Protein AF-B3SDX1-F1 (afdb_monomer)

Radius of gyration: 26.68 Å; Cα contacts (8 Å, |Δi|>4): 616; chains: 1; bounding box: 61×71×73 Å

Nearest PDB structures (foldseek):
  1n6c-assembly1_A  TM=7.922E-01  e=3.957E-02  Homo sapiens
  1muf-assembly1_A  TM=7.907E-01  e=1.020E-01  Homo sapiens
  1mt6-assembly1_A  TM=6.104E-01  e=4.396E-02  Homo sapiens
  8gum-assembly1_A  TM=3.638E-01  e=2.566E-03  Vibrio campbellii ATCC BAA-1116
  2xwx-assembly1_B  TM=3.274E-01  e=7.349E-03  Vibrio cholerae

Sequence (311 aa):
AEKFSEAVDKAAERIEAVIPRHYARWGAEENDWYEEVDIVKTYVEERPPFALSQVQQFHGLADKANIQLNVYPPQAGKIDLNSISLRKFPFKGVYFEDIAIQMEIVENPGFEFSHWETNRTDFDGSTAYSRKFFPTNGDTVTAIFSGSSQYNELEVYPNPSNGNFTAQFVTDKRQKVQVLLYDLTGSLKKELFNGQLLGGTHQLDLEIQESLQGIYFLTVLTERERFSEKIDGTVKETGFFKDGIPEGKWLTFAADGEKTAELNYQDGKRHGEFRVWDEFTQAYMEISYVNGEMIKANKWVKAEDFASINK

InterPro domains:
  IPR026444 Secretion system, C-terminal sorting domain [PF18962] (156-231)
  IPR026444 Secretion system, C-terminal sorting domain [TIGR04183] (156-231)

Mean predicted aligned error: 17.46 Å

Foldseek 3Di:
DVVVLVVLVVVCVVCVVCVVVVCVVPPDDPVVSVVVSVVVSVCVVPCPVVVVVVVCVVVVFADKAKEWEAEPPQLQWWKCKAPDTHRDPRDIDIDTQPDKIKIAIGGDPFKDWQAKDKPDPPGHRHRDRMDIHRHDHPIYIYTYIDGDDPDQQWDWPPAQDFFKIKIKHFDQAWWWKWKFKADPVRHTPDTFDTDTDGGHIDIDTGGDPDTDAAKMWIWMDTPPDIGIDIGGSQDQKDADDDPNATAAWMWGADSVGHTAKIFHDDRNATAAWIWGADPVQCKIKIWHDHRNDTPDIDIGRPDDDPPPPDD

Secondary structure (DSSP, 8-state):
-HHHHHHHHHHHHH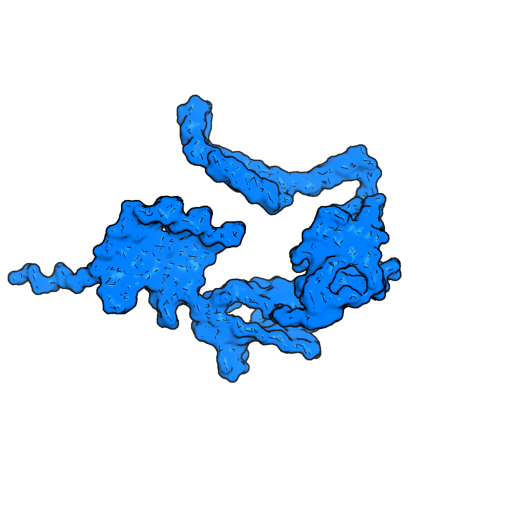HHTTHHHHHHHH---TTHHHHHHHHHHHHHHHHHHHHHHHHHHHHT--PEEEEEEEEESTTSEEEEETTEEE-SSSEEEEEETTS-EEEEEEEPTTEEEEEEEES-TTTTT---SEEEE---TTEEEEEEEEE-----SEEEESSS-SSEEEEEEEESSSEEEEEEEEETT--EEEEEEEEEE-SEEEEEEEE-SS---SEEEEEEE-SS-EEEEEEE---SEEEEEETTEEEEEEEEE-TTS-EEEEEEEETTEE-EEEEEEETTTTEEEEEEEETTEEEEEEEEE----S-SS--

Solvent-accessible surface area (backbone atoms only — not comparable to full-atom values): 17278 Å² total; per-residue (Å²): 76,68,75,56,40,55,49,48,51,58,55,47,65,75,46,52,90,52,45,68,61,49,31,77,73,72,72,62,65,84,70,54,56,63,54,55,50,49,51,53,39,50,48,50,55,61,39,58,67,57,51,53,51,51,52,30,64,75,70,70,53,56,62,75,11,46,35,37,42,40,53,36,54,76,79,33,45,33,42,34,47,72,93,44,78,43,80,68,69,77,36,74,50,79,44,39,36,78,51,68,47,38,39,33,65,42,67,31,90,51,37,43,80,53,28,29,46,44,88,47,90,89,53,44,72,33,65,66,59,60,50,73,47,60,49,47,67,72,41,41,40,30,43,35,45,46,74,60,65,98,68,70,71,48,43,65,43,58,67,48,21,66,28,56,34,32,42,37,35,66,37,93,46,71,41,54,39,35,32,35,34,23,39,83,86,67,49,78,75,44,81,78,43,78,47,78,44,63,46,44,83,46,77,44,83,43,77,46,98,57,77,38,78,51,56,32,33,43,30,42,37,48,88,87,49,75,43,74,40,80,38,38,19,65,49,60,64,48,66,45,65,56,96,88,29,46,29,48,67,26,40,28,34,42,99,87,66,50,78,34,32,37,42,26,25,50,94,55,23,43,29,47,67,25,42,40,49,42,90,90,70,64,24,37,35,44,35,33,25,55,85,55,42,81,77,45,77,46,80,43,65,68,74,76,74,97,78,79,87,88,129

Organism: Trichoplax adhaerens (NCBI:txid10228)

pLDDT: mean 80.16, std 13.92, range [35.41, 97.19]

Structure (mmCIF, N/CA/C/O backbone):
data_AF-B3SDX1-F1
#
_entry.id   AF-B3SDX1-F1
#
loop_
_atom_site.group_PDB
_atom_site.id
_atom_site.type_symbol
_atom_site.label_atom_id
_atom_site.label_alt_id
_atom_site.label_comp_id
_atom_site.label_asym_id
_atom_site.label_entity_id
_atom_site.label_seq_id
_atom_site.pdbx_PDB_ins_code
_atom_site.Cartn_x
_atom_site.Cartn_y
_atom_site.Cartn_z
_atom_site.occupancy
_atom_site.B_iso_or_equiv
_atom_site.auth_seq_id
_atom_site.auth_comp_id
_atom_site.auth_asym_id
_atom_site.auth_atom_id
_atom_site.pdbx_PDB_model_num
ATOM 1 N N . ALA A 1 1 ? 11.132 2.948 -10.624 1.00 66.50 1 ALA A N 1
ATOM 2 C CA . ALA A 1 1 ? 11.507 4.357 -10.451 1.00 66.50 1 ALA A CA 1
ATOM 3 C C . ALA A 1 1 ? 12.210 4.527 -9.111 1.00 66.50 1 ALA A C 1
ATOM 5 O O . ALA A 1 1 ? 13.426 4.578 -9.125 1.00 66.50 1 ALA A O 1
ATOM 6 N N . GLU A 1 2 ? 11.499 4.422 -7.984 1.00 68.12 2 GLU A N 1
ATOM 7 C CA . GLU A 1 2 ? 12.019 4.620 -6.612 1.00 68.12 2 GLU A CA 1
ATOM 8 C C . GLU A 1 2 ? 13.391 3.969 -6.332 1.00 68.12 2 GLU A C 1
ATOM 10 O O . GLU A 1 2 ? 14.376 4.679 -6.182 1.00 68.12 2 GLU A O 1
ATOM 15 N N . LYS A 1 3 ? 13.519 2.636 -6.436 1.00 74.19 3 LYS A N 1
ATOM 16 C CA . LYS A 1 3 ? 14.810 1.934 -6.238 1.00 74.19 3 LYS A CA 1
ATOM 17 C C . LYS A 1 3 ? 15.952 2.392 -7.153 1.00 74.19 3 LYS A C 1
ATOM 19 O O . LYS A 1 3 ? 17.118 2.240 -6.807 1.00 74.19 3 LYS A O 1
ATOM 24 N N . PHE A 1 4 ? 15.635 2.852 -8.362 1.00 78.19 4 PHE A N 1
ATOM 25 C CA . PHE A 1 4 ? 16.648 3.365 -9.283 1.00 78.19 4 PHE A CA 1
ATOM 26 C C . PHE A 1 4 ? 17.012 4.810 -8.936 1.00 78.19 4 PHE A C 1
ATOM 28 O O . PHE A 1 4 ? 18.180 5.152 -9.052 1.00 78.19 4 PHE A O 1
ATOM 35 N N . SER A 1 5 ? 16.054 5.612 -8.461 1.00 77.62 5 SER A N 1
ATOM 36 C CA . SER A 1 5 ? 16.301 6.954 -7.921 1.00 77.62 5 SER A CA 1
ATOM 37 C C . SER A 1 5 ? 17.227 6.871 -6.697 1.00 77.62 5 SER A C 1
ATOM 39 O O . SER A 1 5 ? 18.283 7.493 -6.689 1.00 77.62 5 SER A O 1
ATOM 41 N N . GLU A 1 6 ? 16.959 5.947 -5.763 1.00 82.12 6 GLU A N 1
ATOM 42 C CA . GLU A 1 6 ? 17.863 5.642 -4.636 1.00 82.12 6 GLU A CA 1
ATOM 43 C C . GLU A 1 6 ? 19.267 5.207 -5.094 1.00 82.12 6 GLU A C 1
ATOM 45 O O . GLU A 1 6 ? 20.276 5.519 -4.463 1.00 82.12 6 GLU A O 1
ATOM 50 N N . ALA A 1 7 ? 19.357 4.432 -6.180 1.00 85.25 7 ALA A N 1
ATOM 51 C CA . ALA A 1 7 ? 20.642 3.997 -6.718 1.00 85.25 7 ALA A CA 1
ATOM 52 C C . ALA A 1 7 ? 21.422 5.156 -7.359 1.00 85.25 7 ALA A C 1
ATOM 54 O O . ALA A 1 7 ? 22.652 5.161 -7.278 1.00 85.25 7 ALA A O 1
ATOM 55 N N . VAL A 1 8 ? 20.724 6.116 -7.977 1.00 85.81 8 VAL A N 1
ATOM 56 C CA . VAL A 1 8 ? 21.314 7.358 -8.494 1.00 85.81 8 VAL A CA 1
ATOM 57 C C . VAL A 1 8 ? 21.837 8.201 -7.337 1.00 85.81 8 VAL A C 1
ATOM 59 O O . VAL A 1 8 ? 23.000 8.589 -7.385 1.00 85.81 8 VAL A O 1
ATOM 62 N N . ASP A 1 9 ? 21.053 8.372 -6.269 1.00 84.50 9 ASP A N 1
ATOM 63 C CA . ASP A 1 9 ? 21.473 9.107 -5.067 1.00 84.50 9 ASP A CA 1
ATOM 64 C C . ASP A 1 9 ? 22.744 8.493 -4.460 1.00 84.50 9 ASP A C 1
ATOM 66 O O . ASP A 1 9 ? 23.767 9.163 -4.330 1.00 84.50 9 ASP A O 1
ATOM 70 N N . LYS A 1 10 ? 22.757 7.173 -4.230 1.00 88.94 10 LYS A N 1
ATOM 71 C CA . LYS A 1 10 ? 23.943 6.465 -3.708 1.00 88.94 10 LYS A CA 1
ATOM 72 C C . LYS A 1 10 ? 25.153 6.551 -4.635 1.00 88.94 10 LYS A C 1
ATOM 74 O O . LYS A 1 10 ? 26.299 6.507 -4.184 1.00 88.94 10 LYS A O 1
ATOM 79 N N . ALA A 1 11 ? 24.934 6.584 -5.949 1.00 88.19 11 ALA A N 1
ATOM 80 C CA . ALA A 1 11 ? 26.018 6.747 -6.910 1.00 88.19 11 ALA A CA 1
ATOM 81 C C . ALA A 1 11 ? 26.578 8.175 -6.881 1.00 88.19 11 ALA A C 1
ATOM 83 O O . ALA A 1 11 ? 27.799 8.329 -6.935 1.00 88.19 11 ALA A O 1
ATOM 84 N N . ALA A 1 12 ? 25.707 9.179 -6.756 1.00 87.75 12 ALA A N 1
ATOM 85 C CA . ALA A 1 12 ? 26.074 10.582 -6.645 1.00 87.75 12 ALA A CA 1
ATOM 86 C C . ALA A 1 12 ? 26.865 10.851 -5.354 1.00 87.75 12 ALA A C 1
ATOM 88 O O . ALA A 1 12 ? 27.987 11.351 -5.435 1.00 87.75 12 ALA A O 1
ATOM 89 N N . GLU A 1 13 ? 26.363 10.394 -4.201 1.00 88.94 13 GLU A N 1
ATOM 90 C CA . GLU A 1 13 ? 27.012 10.509 -2.880 1.00 88.94 13 GLU A CA 1
ATOM 91 C C . GLU A 1 13 ? 28.459 9.973 -2.896 1.00 88.94 13 GLU A C 1
ATOM 93 O O . GLU A 1 13 ? 29.381 10.559 -2.326 1.00 88.94 13 GLU A O 1
ATOM 98 N N . ARG A 1 14 ? 28.714 8.868 -3.615 1.00 88.88 14 ARG A N 1
ATOM 99 C CA . ARG A 1 14 ? 30.056 8.258 -3.705 1.00 88.88 14 ARG A CA 1
ATOM 100 C C . ARG A 1 14 ? 31.100 9.130 -4.394 1.00 88.88 14 ARG A C 1
ATOM 102 O O . ARG A 1 14 ? 32.294 8.914 -4.168 1.00 88.88 14 ARG A O 1
ATOM 109 N N . ILE A 1 15 ? 30.683 10.021 -5.290 1.00 86.88 15 ILE A N 1
ATOM 110 C CA . ILE A 1 15 ? 31.598 10.839 -6.096 1.00 86.88 15 ILE A CA 1
ATOM 111 C C . ILE A 1 15 ? 31.491 12.331 -5.793 1.00 86.88 15 ILE A C 1
ATOM 113 O O . ILE A 1 15 ? 32.384 13.074 -6.185 1.00 86.88 15 ILE A O 1
ATOM 117 N N . GLU A 1 16 ? 30.478 12.756 -5.042 1.00 86.19 16 GLU A N 1
ATOM 118 C CA . GLU A 1 16 ? 30.220 14.147 -4.664 1.00 86.19 16 GLU A CA 1
ATOM 119 C C . GLU A 1 16 ? 31.478 14.857 -4.138 1.00 86.19 16 GLU A C 1
ATOM 121 O O . GLU A 1 16 ? 31.872 15.906 -4.645 1.00 86.19 16 GLU A O 1
ATOM 126 N N . ALA A 1 17 ? 32.217 14.219 -3.224 1.00 86.94 17 ALA A N 1
ATOM 127 C CA . ALA A 1 17 ? 33.431 14.789 -2.633 1.00 86.94 17 ALA A CA 1
ATOM 128 C C . ALA A 1 17 ? 34.568 15.078 -3.640 1.00 86.94 17 ALA A C 1
ATOM 130 O O . ALA A 1 17 ? 35.490 15.841 -3.332 1.00 86.94 17 ALA A O 1
ATOM 131 N N . VAL A 1 18 ? 34.554 14.465 -4.833 1.00 87.38 18 VAL A N 1
ATOM 132 C CA . VAL A 1 18 ? 35.562 14.706 -5.884 1.00 87.38 18 VAL A CA 1
ATOM 133 C C . VAL A 1 18 ? 35.092 15.670 -6.974 1.00 87.38 18 VAL A C 1
ATOM 135 O O . VAL A 1 18 ? 35.931 16.134 -7.754 1.00 87.38 18 VAL A O 1
ATOM 138 N N . ILE A 1 19 ? 33.804 16.019 -7.010 1.00 85.31 19 ILE A N 1
ATOM 139 C CA . ILE A 1 19 ? 33.213 16.919 -8.008 1.00 85.31 19 ILE A CA 1
ATOM 140 C C . ILE A 1 19 ? 33.854 18.321 -8.003 1.00 85.31 19 ILE A C 1
ATOM 142 O O . ILE A 1 19 ? 34.258 18.767 -9.080 1.00 85.31 19 ILE A O 1
ATOM 146 N N . PRO A 1 20 ? 34.130 18.982 -6.855 1.00 85.62 20 PRO A N 1
ATOM 147 C CA . PRO A 1 20 ? 34.790 20.296 -6.867 1.00 85.62 20 PRO A CA 1
ATOM 148 C C . PRO A 1 20 ? 36.167 20.280 -7.552 1.00 85.62 20 PRO A C 1
ATOM 150 O O . PRO A 1 20 ? 36.545 21.205 -8.273 1.00 85.62 20 PRO A O 1
ATOM 153 N N . ARG A 1 21 ? 36.927 19.184 -7.389 1.00 83.94 21 ARG A N 1
ATOM 154 C CA . ARG A 1 21 ? 38.217 18.998 -8.081 1.00 83.94 21 ARG A CA 1
ATOM 155 C C . ARG A 1 21 ? 38.037 18.753 -9.576 1.00 83.94 21 ARG A C 1
ATOM 157 O O . ARG A 1 21 ? 38.907 19.139 -10.357 1.00 83.94 21 ARG A O 1
ATOM 164 N N . HIS A 1 22 ? 36.956 18.082 -9.969 1.00 83.69 22 HIS A N 1
ATOM 165 C CA . HIS A 1 22 ? 36.610 17.871 -11.370 1.00 83.69 22 HIS A CA 1
ATOM 166 C C . HIS A 1 22 ? 36.335 19.214 -12.060 1.00 83.69 22 HIS A C 1
ATOM 168 O O . HIS A 1 22 ? 36.937 19.494 -13.098 1.00 83.69 22 HIS A O 1
ATOM 174 N N . TYR A 1 23 ? 35.544 20.086 -11.429 1.00 84.12 23 TYR A N 1
ATOM 175 C CA . TYR A 1 23 ? 35.249 21.423 -11.944 1.00 84.12 23 TYR A CA 1
ATOM 176 C C . TYR A 1 23 ? 36.475 22.316 -12.064 1.00 84.12 23 TYR A C 1
ATOM 178 O O . TYR A 1 23 ? 36.717 22.875 -13.134 1.00 84.12 23 TYR A O 1
ATOM 186 N N . ALA A 1 24 ? 37.321 22.353 -11.032 1.00 83.12 24 ALA A N 1
ATOM 187 C CA . ALA A 1 24 ? 38.571 23.112 -11.069 1.00 83.12 24 ALA A CA 1
ATOM 188 C C . ALA A 1 24 ? 39.515 22.679 -12.209 1.00 83.12 24 ALA A C 1
ATOM 190 O O . ALA A 1 24 ? 40.351 23.464 -12.657 1.00 83.12 24 ALA A O 1
ATOM 191 N N . ARG A 1 25 ? 39.410 21.425 -12.670 1.00 85.06 25 ARG A N 1
ATOM 192 C CA . ARG A 1 25 ? 40.270 20.866 -13.718 1.00 85.06 25 ARG A CA 1
ATOM 193 C C . ARG A 1 25 ? 39.722 21.068 -15.130 1.00 85.06 25 ARG A C 1
ATOM 195 O O . ARG A 1 25 ? 40.523 21.267 -16.041 1.00 85.06 25 ARG A O 1
ATOM 202 N N . TRP A 1 26 ? 38.409 20.951 -15.320 1.00 83.88 26 TRP A N 1
ATOM 203 C CA . TRP A 1 26 ? 37.796 20.868 -16.652 1.00 83.88 26 TRP A CA 1
ATOM 204 C C . TRP A 1 26 ? 36.893 22.056 -17.011 1.00 83.88 26 TRP A C 1
ATOM 206 O O . TRP A 1 26 ? 36.587 22.213 -18.188 1.00 83.88 26 TRP A O 1
ATOM 216 N N . GLY A 1 27 ? 36.549 22.918 -16.048 1.00 70.75 27 GLY A N 1
ATOM 217 C CA . GLY A 1 27 ? 35.824 24.170 -16.280 1.00 70.75 27 GLY A CA 1
ATOM 218 C C . GLY A 1 27 ? 34.320 23.992 -16.512 1.00 70.75 27 GLY A C 1
ATOM 219 O O . GLY A 1 27 ? 33.873 24.010 -17.653 1.00 70.75 27 GLY A O 1
ATOM 220 N N . ALA A 1 28 ? 33.559 23.882 -15.422 1.00 67.38 28 ALA A N 1
ATOM 221 C CA . ALA A 1 28 ? 32.094 23.993 -15.373 1.00 67.38 28 ALA A CA 1
ATOM 222 C C . ALA A 1 28 ? 31.670 24.629 -14.028 1.00 67.38 28 ALA A C 1
ATOM 224 O O . ALA A 1 28 ? 32.524 24.776 -13.142 1.00 67.38 28 ALA A O 1
ATOM 225 N N . GLU A 1 29 ? 30.415 25.073 -13.896 1.00 63.56 29 GLU A N 1
ATOM 226 C CA . GLU A 1 29 ? 29.926 25.761 -12.693 1.00 63.56 29 GLU A CA 1
ATOM 227 C C . GLU A 1 29 ? 29.479 24.752 -11.615 1.00 63.56 29 GLU A C 1
ATOM 229 O O . GLU A 1 29 ? 29.012 23.658 -11.911 1.00 63.56 29 GLU A O 1
ATOM 234 N N . GLU A 1 30 ? 29.652 25.089 -10.331 1.00 58.22 30 GLU A N 1
ATOM 235 C CA . GLU A 1 30 ? 29.447 24.148 -9.210 1.00 58.22 30 GLU A CA 1
ATOM 236 C C . GLU A 1 30 ? 27.978 23.710 -9.032 1.00 58.22 30 GLU A C 1
ATOM 238 O O . GLU A 1 30 ? 27.722 22.601 -8.565 1.00 58.22 30 GLU A O 1
ATOM 243 N N . ASN A 1 31 ? 27.019 24.540 -9.464 1.00 60.72 31 ASN A N 1
ATOM 244 C CA . ASN A 1 31 ? 25.589 24.211 -9.449 1.00 60.72 31 ASN A CA 1
ATOM 245 C C . ASN A 1 31 ? 25.175 23.223 -10.554 1.00 60.72 31 ASN A C 1
ATOM 247 O O . ASN A 1 31 ? 24.115 22.613 -10.427 1.00 60.72 31 ASN A O 1
ATOM 251 N N . ASP A 1 32 ? 26.014 22.997 -11.573 1.00 69.56 32 ASP A N 1
ATOM 252 C CA . ASP A 1 32 ? 25.692 22.098 -12.689 1.00 69.56 32 ASP A CA 1
ATOM 253 C C . ASP A 1 32 ? 25.541 20.637 -12.210 1.00 69.56 32 ASP A C 1
ATOM 255 O O . ASP A 1 32 ? 24.805 19.854 -12.796 1.00 69.56 32 ASP A O 1
ATOM 259 N N . TRP A 1 33 ? 26.212 20.230 -11.124 1.00 79.81 33 TRP A N 1
ATOM 260 C CA . TRP A 1 33 ? 26.253 18.821 -10.698 1.00 79.81 33 TRP A CA 1
ATOM 261 C C . TRP A 1 33 ? 24.904 18.325 -10.189 1.00 79.81 33 TRP A C 1
ATOM 263 O O . TRP A 1 33 ? 24.440 17.261 -10.596 1.00 79.81 33 TRP A O 1
ATOM 273 N N . TYR A 1 34 ? 24.291 19.081 -9.279 1.00 81.69 34 TYR A N 1
ATOM 274 C CA . TYR A 1 34 ? 23.028 18.680 -8.668 1.00 81.69 34 TYR A CA 1
ATOM 275 C C . TYR A 1 34 ? 21.892 18.710 -9.693 1.00 81.69 34 TYR A C 1
ATOM 277 O O . TYR A 1 34 ? 21.058 17.808 -9.690 1.00 81.69 34 TYR A O 1
ATOM 285 N N . GLU A 1 35 ? 21.919 19.668 -10.626 1.00 81.06 35 GLU A N 1
ATOM 286 C CA . GLU A 1 35 ? 20.978 19.714 -11.750 1.00 81.06 35 GLU A CA 1
ATOM 287 C C . GLU A 1 35 ? 21.117 18.479 -12.655 1.00 81.06 35 GLU A C 1
ATOM 289 O O . GLU A 1 35 ? 20.117 17.855 -13.005 1.00 81.06 35 GLU A O 1
ATOM 294 N N . GLU A 1 36 ? 22.343 18.056 -12.978 1.00 84.00 36 GLU A N 1
ATOM 295 C CA . GLU A 1 36 ? 22.579 16.843 -13.773 1.00 84.00 36 GLU A CA 1
ATOM 296 C C . GLU A 1 36 ? 22.142 15.562 -13.041 1.00 84.00 36 GLU A C 1
ATOM 298 O O . GLU A 1 36 ? 21.578 14.649 -13.654 1.00 84.00 36 GLU A O 1
ATOM 303 N N . VAL A 1 37 ? 22.340 15.485 -11.719 1.00 86.50 37 VAL A N 1
ATOM 304 C CA . VAL A 1 37 ? 21.812 14.377 -10.903 1.00 86.50 37 VAL A CA 1
ATOM 305 C C . VAL A 1 37 ? 20.282 14.353 -10.962 1.00 86.50 37 VAL A C 1
ATOM 307 O O . VAL A 1 37 ? 19.702 13.293 -11.218 1.00 86.50 37 VAL A O 1
ATOM 310 N N . ASP A 1 38 ? 19.625 15.503 -10.810 1.00 85.62 38 ASP A N 1
ATOM 311 C CA . ASP A 1 38 ? 18.166 15.617 -10.886 1.00 85.62 38 ASP A CA 1
ATOM 312 C C . ASP A 1 38 ? 17.618 15.279 -12.282 1.00 85.62 38 ASP A C 1
ATOM 314 O O . ASP A 1 38 ? 16.572 14.630 -12.395 1.00 85.62 38 ASP A O 1
ATOM 318 N N . ILE A 1 39 ? 18.338 15.618 -13.357 1.00 87.56 39 ILE A N 1
ATOM 319 C CA . ILE A 1 39 ? 17.999 15.198 -14.726 1.00 87.56 39 ILE A CA 1
ATOM 320 C C . ILE A 1 39 ? 18.014 13.671 -14.840 1.00 87.56 39 ILE A C 1
ATOM 322 O O . ILE A 1 39 ? 17.086 13.075 -15.399 1.00 87.56 39 ILE A O 1
ATOM 326 N N . VAL A 1 40 ? 19.037 13.008 -14.290 1.00 89.19 40 VAL A N 1
ATOM 327 C CA . VAL A 1 40 ? 19.121 11.540 -14.302 1.00 89.19 40 VAL A CA 1
ATOM 328 C C . VAL A 1 40 ? 17.987 10.919 -13.484 1.00 89.19 40 VAL A C 1
ATOM 330 O O . VAL A 1 40 ? 17.390 9.933 -13.931 1.00 89.19 40 VAL A O 1
ATOM 333 N N . LYS A 1 41 ? 17.644 11.497 -12.327 1.00 87.19 41 LYS A N 1
ATOM 334 C CA . LYS A 1 41 ? 16.511 11.046 -11.500 1.00 87.19 41 LYS A CA 1
ATOM 335 C C . LYS A 1 41 ? 15.188 11.190 -12.244 1.00 87.19 41 LYS A C 1
ATOM 337 O O . LYS A 1 41 ? 14.454 10.209 -12.362 1.00 87.19 41 LYS A O 1
ATOM 342 N N . THR A 1 42 ? 14.949 12.353 -12.845 1.00 88.31 42 THR A N 1
ATOM 343 C CA . THR A 1 42 ? 13.763 12.628 -13.669 1.00 88.31 42 THR A CA 1
ATOM 344 C C . THR A 1 42 ? 13.655 11.620 -14.811 1.00 88.31 42 THR A C 1
ATOM 346 O O . THR A 1 42 ? 12.622 10.972 -14.982 1.00 88.31 42 THR A O 1
ATOM 349 N N . TYR A 1 43 ? 14.751 11.383 -15.542 1.00 89.69 43 TYR A N 1
ATOM 350 C CA . TYR A 1 43 ? 14.780 10.370 -16.595 1.00 89.69 43 TYR A CA 1
ATOM 351 C C . TYR A 1 43 ? 14.408 8.982 -16.057 1.00 89.69 43 TYR A C 1
ATOM 353 O O . TYR A 1 43 ? 13.578 8.296 -16.649 1.00 89.69 43 TYR A O 1
ATOM 361 N N . VAL A 1 44 ? 14.988 8.554 -14.933 1.00 88.62 44 VAL A N 1
ATOM 362 C CA . VAL A 1 44 ? 14.701 7.257 -14.298 1.00 88.62 44 VAL A CA 1
ATOM 363 C C . VAL A 1 44 ? 13.237 7.124 -13.862 1.00 88.62 44 VAL A C 1
ATOM 365 O O . VAL A 1 44 ? 12.669 6.025 -13.931 1.00 88.62 44 VAL A O 1
ATOM 368 N N . GLU A 1 45 ? 12.627 8.214 -13.410 1.00 85.88 45 GLU A N 1
ATOM 369 C CA . GLU A 1 45 ? 11.232 8.268 -12.976 1.00 85.88 45 GLU A CA 1
ATOM 370 C C . GLU A 1 45 ? 10.257 8.213 -14.151 1.00 85.88 45 GLU A C 1
ATOM 372 O O . GLU A 1 45 ? 9.280 7.462 -14.100 1.00 85.88 45 GLU A O 1
ATOM 377 N N . GLU A 1 46 ? 10.565 8.916 -15.239 1.00 87.88 46 GLU A N 1
ATOM 378 C CA . GLU A 1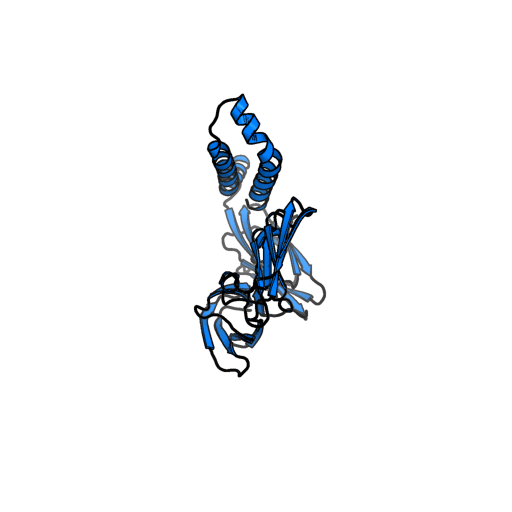 46 ? 9.738 8.967 -16.446 1.00 87.88 46 GLU A CA 1
ATOM 379 C C . GLU A 1 46 ? 9.945 7.762 -17.374 1.00 87.88 46 GLU A C 1
ATOM 381 O O . GLU A 1 46 ? 9.072 7.422 -18.174 1.00 87.88 46 GLU A O 1
ATOM 386 N N . ARG A 1 47 ? 11.084 7.064 -17.277 1.00 88.81 47 ARG A N 1
ATOM 387 C CA . ARG A 1 47 ? 11.456 5.950 -18.166 1.00 88.81 47 ARG A CA 1
ATOM 388 C C . ARG A 1 47 ? 10.476 4.766 -18.216 1.00 88.81 47 ARG A C 1
ATOM 390 O O . ARG A 1 47 ? 10.328 4.210 -19.313 1.00 88.81 47 ARG A O 1
ATOM 397 N N . PRO A 1 48 ? 9.852 4.304 -17.112 1.00 89.75 48 PRO A N 1
ATOM 398 C CA . PRO A 1 48 ? 9.049 3.080 -17.097 1.00 89.75 48 PRO A CA 1
ATOM 399 C C . PRO A 1 48 ? 7.943 2.998 -18.166 1.00 89.75 48 PRO A C 1
ATOM 401 O O . PRO A 1 48 ? 7.926 1.998 -18.890 1.00 89.75 48 PRO A O 1
ATOM 404 N N . PRO A 1 49 ? 7.057 4.002 -18.355 1.00 88.56 49 PRO A N 1
ATOM 405 C CA . PRO A 1 49 ? 6.048 3.951 -19.414 1.00 88.56 49 PRO A CA 1
ATOM 406 C C . PRO A 1 49 ? 6.662 3.837 -20.815 1.00 88.56 49 PRO A C 1
ATOM 408 O O . PRO A 1 49 ? 6.179 3.035 -21.618 1.00 88.56 49 PRO A O 1
ATOM 411 N N . PHE A 1 50 ? 7.757 4.555 -21.102 1.00 91.56 50 PHE A N 1
ATOM 412 C CA . PHE A 1 50 ? 8.466 4.442 -22.383 1.00 91.56 50 PHE A CA 1
ATOM 413 C C . PHE A 1 50 ? 9.098 3.062 -22.573 1.00 91.56 50 PHE A C 1
ATOM 415 O O . PHE A 1 50 ? 9.087 2.528 -23.680 1.00 91.56 50 PHE A O 1
ATOM 422 N N . ALA A 1 51 ? 9.644 2.467 -21.507 1.00 91.81 51 ALA A N 1
ATOM 423 C CA . ALA A 1 51 ? 10.253 1.137 -21.561 1.00 91.81 51 ALA A CA 1
ATOM 424 C C . ALA A 1 51 ? 9.203 0.081 -21.893 1.00 91.81 51 ALA A C 1
ATOM 426 O O . ALA A 1 51 ? 9.404 -0.726 -22.797 1.00 91.81 51 ALA A O 1
ATOM 427 N N . LEU A 1 52 ? 8.047 0.155 -21.234 1.00 91.50 52 LEU A N 1
ATOM 428 C CA . LEU A 1 52 ? 6.915 -0.716 -21.524 1.00 91.50 52 LEU A CA 1
ATOM 429 C C . LEU A 1 52 ? 6.420 -0.549 -22.964 1.00 91.50 52 LEU A C 1
ATOM 431 O O . LEU A 1 52 ? 6.160 -1.545 -23.627 1.00 91.50 52 LEU A O 1
ATOM 435 N N . SER A 1 53 ? 6.319 0.682 -23.476 1.00 93.31 53 SER A N 1
ATOM 436 C CA . SER A 1 53 ? 5.909 0.917 -24.870 1.00 93.31 53 SER A CA 1
ATOM 437 C C . SER A 1 53 ? 6.920 0.378 -25.888 1.00 93.31 53 SER A C 1
ATOM 439 O O . SER A 1 53 ? 6.519 -0.192 -26.898 1.00 93.31 53 SER A O 1
ATOM 441 N N . GLN A 1 54 ? 8.223 0.495 -25.618 1.00 95.00 54 GLN A N 1
ATOM 442 C CA . GLN A 1 54 ? 9.262 -0.095 -26.470 1.00 95.00 54 GLN A CA 1
ATOM 443 C C . GLN A 1 54 ? 9.191 -1.625 -26.481 1.00 95.00 54 GLN A C 1
ATOM 445 O O . GLN A 1 54 ? 9.276 -2.223 -27.549 1.00 95.00 54 GLN A O 1
ATOM 450 N N . VAL A 1 55 ? 8.998 -2.254 -25.316 1.00 94.88 55 VAL A N 1
ATOM 451 C CA . VAL A 1 55 ? 8.811 -3.712 -25.201 1.00 94.88 55 VAL A CA 1
ATOM 452 C C . VAL A 1 55 ? 7.565 -4.156 -25.970 1.00 94.88 55 VAL A C 1
ATOM 454 O O . VAL A 1 55 ? 7.641 -5.108 -26.744 1.00 94.88 55 VAL A O 1
ATOM 457 N N . GLN A 1 56 ? 6.452 -3.431 -25.817 1.00 96.19 56 GLN A N 1
ATOM 458 C CA . GLN A 1 56 ? 5.205 -3.696 -26.537 1.00 96.19 56 GLN A CA 1
ATOM 459 C C . GLN A 1 56 ? 5.412 -3.647 -28.053 1.00 96.19 56 GLN A C 1
ATOM 461 O O . GLN A 1 56 ? 5.057 -4.591 -28.751 1.00 96.19 56 GLN A O 1
ATOM 466 N N . GLN A 1 57 ? 6.033 -2.577 -28.559 1.00 96.50 57 GLN A N 1
ATOM 467 C CA . GLN A 1 57 ? 6.283 -2.399 -29.989 1.00 96.50 57 GLN A CA 1
ATOM 468 C C . GLN A 1 57 ? 7.252 -3.451 -30.538 1.00 96.50 57 GLN A C 1
ATOM 470 O O . GLN A 1 57 ? 7.021 -3.994 -31.615 1.00 96.50 57 GLN A O 1
ATOM 475 N N . PHE A 1 58 ? 8.335 -3.733 -29.811 1.00 96.81 58 PHE A N 1
ATOM 476 C CA . PHE A 1 58 ? 9.369 -4.664 -30.255 1.00 96.81 58 PHE A CA 1
ATOM 477 C C . PHE A 1 58 ? 8.844 -6.100 -30.363 1.00 96.81 58 PHE A C 1
ATOM 479 O O . PHE A 1 58 ? 9.186 -6.808 -31.307 1.00 96.81 58 PHE A O 1
ATOM 486 N N . HIS A 1 59 ? 8.002 -6.521 -29.416 1.00 96.00 59 HIS A N 1
ATOM 487 C CA . HIS A 1 59 ? 7.440 -7.872 -29.385 1.00 96.00 59 HIS A CA 1
ATOM 488 C C . HIS A 1 59 ? 6.045 -7.987 -30.019 1.00 96.00 59 HIS A C 1
ATOM 490 O O . HIS A 1 59 ? 5.553 -9.102 -30.161 1.00 96.00 59 HIS A O 1
ATOM 496 N N . GLY A 1 60 ? 5.422 -6.873 -30.418 1.00 96.31 60 GLY A N 1
ATOM 497 C CA . GLY A 1 60 ? 4.067 -6.858 -30.977 1.00 96.31 60 GLY A CA 1
ATOM 498 C C . GLY A 1 60 ? 2.995 -7.304 -29.978 1.00 96.31 60 GLY A C 1
ATOM 499 O O . GLY A 1 60 ? 2.098 -8.049 -30.361 1.00 96.31 60 GLY A O 1
ATOM 500 N N . LEU A 1 61 ? 3.123 -6.897 -28.711 1.00 96.44 61 LEU A N 1
ATOM 501 C CA . LEU A 1 61 ? 2.232 -7.316 -27.619 1.00 96.44 61 LEU A CA 1
ATOM 502 C C . LEU A 1 61 ? 0.894 -6.568 -27.642 1.00 96.44 61 LEU A C 1
ATOM 504 O O . LEU A 1 61 ? 0.810 -5.439 -28.141 1.00 96.44 61 LEU A O 1
ATOM 508 N N . ALA A 1 62 ? -0.123 -7.185 -27.042 1.00 95.88 62 ALA A N 1
ATOM 509 C CA . ALA A 1 62 ? -1.450 -6.606 -26.860 1.00 95.88 62 ALA A CA 1
ATOM 510 C C . ALA A 1 62 ? -1.450 -5.357 -25.958 1.00 95.88 62 ALA A C 1
ATOM 512 O O . ALA A 1 62 ? -0.411 -4.874 -25.493 1.00 95.88 62 ALA A O 1
ATOM 513 N N . ASP A 1 63 ? -2.645 -4.810 -25.735 1.00 95.62 63 ASP A N 1
ATOM 514 C CA . ASP A 1 63 ? -2.849 -3.644 -24.886 1.00 95.62 63 ASP A CA 1
ATOM 515 C C . ASP A 1 63 ? -2.441 -3.899 -23.428 1.00 95.62 63 ASP A C 1
ATOM 517 O O . ASP A 1 63 ? -2.218 -5.027 -22.976 1.00 95.62 63 ASP A O 1
ATOM 521 N N . LYS A 1 64 ? -2.272 -2.797 -22.695 1.00 95.31 64 LYS A N 1
ATOM 522 C CA . LYS A 1 64 ? -1.842 -2.809 -21.298 1.00 95.31 64 LYS A CA 1
ATOM 523 C C . LYS A 1 64 ? -3.059 -2.805 -20.375 1.00 95.31 64 LYS A C 1
ATOM 525 O O . LYS A 1 64 ? -3.923 -1.941 -20.491 1.00 95.31 64 LYS A O 1
ATOM 530 N N . ALA A 1 65 ? -3.043 -3.680 -19.382 1.00 96.38 65 ALA A N 1
ATOM 531 C CA . ALA A 1 65 ? -3.990 -3.725 -18.283 1.00 96.38 65 ALA A CA 1
ATOM 532 C C . ALA A 1 65 ? -3.375 -3.158 -17.001 1.00 96.38 65 ALA A C 1
ATOM 534 O O . ALA A 1 65 ? -2.314 -3.601 -16.554 1.00 96.38 65 ALA A O 1
ATOM 535 N N . ASN A 1 66 ? -4.074 -2.211 -16.377 1.00 95.94 66 ASN A N 1
ATOM 536 C CA . ASN A 1 66 ? -3.808 -1.813 -15.000 1.00 95.94 66 ASN A CA 1
ATOM 537 C C . ASN A 1 66 ? -4.516 -2.789 -14.062 1.00 95.94 66 ASN A C 1
ATOM 539 O O . ASN A 1 66 ? -5.734 -2.946 -14.159 1.00 95.94 66 ASN A O 1
ATOM 543 N N . ILE A 1 67 ? -3.767 -3.402 -13.150 1.00 96.00 67 ILE A N 1
ATOM 544 C CA . ILE A 1 67 ? -4.307 -4.319 -12.145 1.00 96.00 67 ILE A CA 1
ATOM 545 C C . ILE A 1 67 ? -3.999 -3.813 -10.739 1.00 96.00 67 ILE A C 1
ATOM 547 O O . ILE A 1 67 ? -2.963 -3.176 -10.503 1.00 96.00 67 ILE A O 1
ATOM 551 N N . GLN A 1 68 ? -4.873 -4.151 -9.796 1.00 96.00 68 GLN A N 1
ATOM 552 C CA . GLN A 1 68 ? -4.659 -3.927 -8.375 1.00 96.00 68 GLN A CA 1
ATOM 553 C C . GLN A 1 68 ? -4.786 -5.238 -7.597 1.00 96.00 68 GLN A C 1
ATOM 555 O O . GLN A 1 68 ? -5.798 -5.930 -7.700 1.00 96.00 68 GLN A O 1
ATOM 560 N N . LEU A 1 69 ? -3.774 -5.545 -6.786 1.00 94.56 69 LEU A N 1
ATOM 561 C CA . LEU A 1 69 ? -3.753 -6.707 -5.901 1.00 94.56 69 LEU A CA 1
ATOM 562 C C . LEU A 1 69 ? -3.802 -6.268 -4.438 1.00 94.56 69 LEU A C 1
ATOM 564 O O . LEU A 1 69 ? -3.115 -5.321 -4.048 1.00 94.56 69 LEU A O 1
ATOM 568 N N . ASN A 1 70 ? -4.575 -6.983 -3.627 1.00 92.62 70 ASN A N 1
ATOM 569 C CA . ASN A 1 70 ? -4.749 -6.721 -2.203 1.00 92.62 70 ASN A CA 1
ATOM 570 C C . ASN A 1 70 ? -4.667 -8.019 -1.388 1.00 92.62 70 ASN A C 1
ATOM 572 O O . ASN A 1 70 ? -4.851 -9.119 -1.909 1.00 92.62 70 ASN A O 1
ATOM 576 N N . VAL A 1 71 ? -4.447 -7.867 -0.087 1.00 88.50 71 VAL A N 1
ATOM 577 C CA . VAL A 1 71 ? -4.511 -8.939 0.910 1.00 88.50 71 VAL A CA 1
ATOM 578 C C . VAL A 1 71 ? -5.367 -8.440 2.067 1.00 88.50 71 VAL A C 1
ATOM 580 O O . VAL A 1 71 ? -5.180 -7.305 2.511 1.00 88.50 71 VAL A O 1
ATOM 583 N N . TYR A 1 72 ? -6.288 -9.277 2.539 1.00 81.62 72 TYR A N 1
ATOM 584 C CA . TYR A 1 72 ? -7.122 -8.993 3.698 1.00 81.62 72 TYR A CA 1
ATOM 585 C C . TYR A 1 72 ? -7.160 -10.182 4.675 1.00 81.62 72 TYR A C 1
ATOM 587 O O . TYR A 1 72 ? -7.402 -11.306 4.234 1.00 81.62 72 TYR A O 1
ATOM 595 N N . PRO A 1 73 ? -7.000 -9.948 5.990 1.00 78.94 73 PRO A N 1
ATOM 596 C CA . PRO A 1 73 ? -6.592 -8.675 6.592 1.00 78.94 73 PRO A CA 1
ATOM 597 C C . PRO A 1 73 ? -5.145 -8.303 6.198 1.00 78.94 73 PRO A C 1
ATOM 599 O O . PRO A 1 73 ? -4.412 -9.145 5.673 1.00 78.94 73 PRO A O 1
ATOM 602 N N . PRO A 1 74 ? -4.699 -7.047 6.375 1.00 73.56 74 PRO A N 1
ATOM 603 C CA . PRO A 1 74 ? -3.334 -6.657 6.059 1.00 73.56 74 PRO A CA 1
ATOM 604 C C . PRO A 1 74 ? -2.335 -7.536 6.787 1.00 73.56 74 PRO A C 1
ATOM 606 O O . PRO A 1 74 ? -2.562 -7.980 7.908 1.00 73.56 74 PRO A O 1
ATOM 609 N N . GLN A 1 75 ? -1.218 -7.795 6.117 1.00 69.50 75 GLN A N 1
ATOM 610 C CA . GLN A 1 75 ? -0.184 -8.704 6.602 1.00 69.50 75 GLN A CA 1
ATOM 611 C C . GLN A 1 75 ? -0.661 -10.144 6.868 1.00 69.50 75 GLN A C 1
ATOM 613 O O . GLN A 1 75 ? 0.120 -10.929 7.403 1.00 69.50 75 GLN A O 1
ATOM 618 N N . ALA A 1 76 ? -1.867 -10.547 6.445 1.00 80.50 76 ALA A N 1
ATOM 619 C CA . ALA A 1 76 ? -2.298 -11.941 6.564 1.00 80.50 76 ALA A CA 1
ATOM 620 C C . ALA A 1 76 ? -1.460 -12.900 5.716 1.00 80.50 76 ALA A C 1
ATOM 622 O O . ALA A 1 76 ? -1.233 -14.055 6.071 1.00 80.50 76 ALA A O 1
ATOM 623 N N . GLY A 1 77 ? -0.929 -12.388 4.613 1.00 83.56 77 GLY A N 1
ATOM 624 C CA . GLY A 1 77 ? -0.081 -13.141 3.717 1.00 83.56 77 GLY A CA 1
ATOM 625 C C . GLY A 1 77 ? 0.634 -12.250 2.719 1.00 83.56 77 GLY A C 1
ATOM 626 O O . GLY A 1 77 ? 0.664 -11.019 2.819 1.00 83.56 77 GLY A O 1
ATOM 627 N N . LYS A 1 78 ? 1.253 -12.915 1.758 1.00 87.56 78 LYS A N 1
ATOM 628 C CA . LYS A 1 78 ? 1.977 -12.342 0.631 1.00 87.56 78 LYS A CA 1
ATOM 629 C C . LYS A 1 78 ? 1.440 -12.977 -0.637 1.00 87.56 78 LYS A C 1
ATOM 631 O O . LYS A 1 78 ? 0.942 -14.102 -0.615 1.00 87.56 78 LYS A O 1
ATOM 636 N N . ILE A 1 79 ? 1.573 -12.241 -1.730 1.00 94.12 79 ILE A N 1
ATOM 637 C CA . ILE A 1 79 ? 1.245 -12.733 -3.061 1.00 94.12 79 ILE A CA 1
ATOM 638 C C . ILE A 1 79 ? 2.556 -12.810 -3.827 1.00 94.12 79 ILE A C 1
ATOM 640 O O . ILE A 1 79 ? 3.188 -11.783 -4.084 1.00 94.12 79 ILE A O 1
ATOM 644 N N . ASP A 1 80 ? 2.966 -14.020 -4.180 1.00 92.88 80 ASP A N 1
ATOM 645 C CA . ASP A 1 80 ? 4.031 -14.222 -5.148 1.00 92.88 80 ASP A CA 1
ATOM 646 C C . ASP A 1 80 ? 3.426 -14.043 -6.542 1.00 92.88 80 ASP A C 1
ATOM 648 O O . ASP A 1 80 ? 2.608 -14.837 -7.001 1.00 92.88 80 ASP A O 1
ATOM 652 N N . LEU A 1 81 ? 3.779 -12.933 -7.190 1.00 95.06 81 LEU A N 1
ATOM 653 C CA . LEU A 1 81 ? 3.332 -12.567 -8.526 1.00 95.06 81 LEU A CA 1
ATOM 654 C C . LEU A 1 81 ? 4.456 -12.846 -9.523 1.00 95.06 81 LEU A C 1
ATOM 656 O O . LEU A 1 81 ? 5.444 -12.109 -9.608 1.00 95.06 81 LEU A O 1
ATOM 660 N N . ASN A 1 82 ? 4.292 -13.908 -10.304 1.00 92.19 82 ASN A N 1
ATOM 661 C CA . ASN A 1 82 ? 5.311 -14.479 -11.178 1.00 92.19 82 ASN A CA 1
ATOM 662 C C . ASN A 1 82 ? 6.595 -14.820 -10.399 1.00 92.19 82 ASN A C 1
ATOM 664 O O . ASN A 1 82 ? 6.681 -15.867 -9.773 1.00 92.19 82 ASN A O 1
ATOM 668 N N . SER A 1 83 ? 7.599 -13.942 -10.437 1.00 86.19 83 SER A N 1
ATOM 669 C CA . SER A 1 83 ? 8.881 -14.101 -9.730 1.00 86.19 83 SER A CA 1
ATOM 670 C C . SER A 1 83 ? 9.112 -13.017 -8.671 1.00 86.19 83 SER A C 1
ATOM 672 O O . SER A 1 83 ? 10.230 -12.856 -8.186 1.00 86.19 83 SER A O 1
ATOM 674 N N . ILE A 1 84 ? 8.082 -12.228 -8.351 1.00 87.88 84 ILE A N 1
ATOM 675 C CA . ILE A 1 84 ? 8.155 -11.099 -7.424 1.00 87.88 84 ILE A CA 1
ATOM 676 C C . ILE A 1 84 ? 7.277 -11.396 -6.209 1.00 87.88 84 ILE A C 1
ATOM 678 O O . ILE A 1 84 ? 6.070 -11.555 -6.346 1.00 87.88 84 ILE A O 1
ATOM 682 N N . SER A 1 85 ? 7.862 -11.379 -5.012 1.00 86.00 85 SER A N 1
ATOM 683 C CA . SER A 1 85 ? 7.097 -11.468 -3.764 1.00 86.00 85 SER A CA 1
ATOM 684 C C . SER A 1 85 ? 6.563 -10.105 -3.340 1.00 86.00 85 SER A C 1
ATOM 686 O O . SER A 1 85 ? 7.321 -9.237 -2.892 1.00 86.00 85 SER A O 1
ATOM 688 N N . LEU A 1 86 ? 5.249 -9.925 -3.429 1.00 87.06 86 LEU A N 1
ATOM 689 C CA . LEU A 1 86 ? 4.567 -8.709 -3.005 1.00 87.06 86 LEU A CA 1
ATOM 690 C C . LEU A 1 86 ? 4.266 -8.762 -1.507 1.00 87.06 86 LEU A C 1
ATOM 692 O O . LEU A 1 86 ? 3.682 -9.718 -0.997 1.00 87.06 86 LEU A O 1
ATOM 696 N N . ARG A 1 87 ? 4.692 -7.716 -0.795 1.00 79.00 87 ARG A N 1
ATOM 697 C CA . ARG A 1 87 ? 4.521 -7.577 0.665 1.00 79.00 87 ARG A CA 1
ATOM 698 C C . ARG A 1 87 ? 3.850 -6.272 1.077 1.00 79.00 87 ARG A C 1
ATOM 700 O O . ARG A 1 87 ? 3.443 -6.142 2.223 1.00 79.00 87 ARG A O 1
ATOM 707 N N . LYS A 1 88 ? 3.777 -5.309 0.158 1.00 78.19 88 LYS A N 1
ATOM 708 C CA . LYS A 1 88 ? 3.120 -4.017 0.345 1.00 78.19 88 LYS A CA 1
ATOM 709 C C . LYS A 1 88 ? 1.861 -4.013 -0.515 1.00 78.19 88 LYS A C 1
ATOM 711 O O . LYS A 1 88 ? 1.952 -4.283 -1.713 1.00 78.19 88 LYS A O 1
ATOM 716 N N . PHE A 1 89 ? 0.722 -3.728 0.106 1.00 82.44 89 PHE A N 1
ATOM 717 C CA . PHE A 1 89 ? -0.590 -3.693 -0.534 1.00 82.44 89 PHE A CA 1
ATOM 718 C C . PHE A 1 89 ? -1.305 -2.378 -0.170 1.00 82.44 89 PHE A C 1
ATOM 720 O O . PHE A 1 89 ? -1.087 -1.890 0.938 1.00 82.44 89 PHE A O 1
ATOM 727 N N . PRO A 1 90 ? -2.144 -1.804 -1.053 1.00 91.50 90 PRO A N 1
ATOM 728 C CA . PRO A 1 90 ? -2.490 -2.295 -2.389 1.00 91.50 90 PRO A CA 1
ATOM 729 C C . PRO A 1 90 ? -1.298 -2.230 -3.357 1.00 91.50 90 PRO A C 1
ATOM 731 O O . PRO A 1 90 ? -0.603 -1.220 -3.443 1.00 91.50 90 PRO A O 1
ATOM 734 N N . PHE A 1 91 ? -1.060 -3.308 -4.104 1.00 91.88 91 PHE A N 1
ATOM 735 C CA . PHE A 1 91 ? -0.082 -3.308 -5.190 1.00 91.88 91 PHE A CA 1
ATOM 736 C C . PHE A 1 91 ? -0.779 -2.882 -6.478 1.00 91.88 91 PHE A C 1
ATOM 738 O O . PHE A 1 91 ? -1.805 -3.457 -6.834 1.00 91.88 91 PHE A O 1
ATOM 745 N N . LYS A 1 92 ? -0.214 -1.904 -7.187 1.00 92.88 92 LYS A N 1
ATOM 746 C CA . LYS A 1 92 ? -0.688 -1.467 -8.505 1.00 92.88 92 LYS A CA 1
ATOM 747 C C . LYS A 1 92 ? 0.378 -1.776 -9.546 1.00 92.88 92 LYS A C 1
ATOM 749 O O . LYS A 1 92 ? 1.537 -1.405 -9.364 1.00 92.88 92 LYS A O 1
ATOM 754 N N . GLY A 1 93 ? -0.016 -2.438 -10.628 1.00 91.50 93 GLY A N 1
ATOM 755 C CA . GLY A 1 93 ? 0.901 -2.841 -11.690 1.00 91.50 93 GLY A CA 1
ATOM 756 C C . GLY A 1 93 ? 0.273 -2.746 -13.074 1.00 91.50 93 GLY A C 1
ATOM 757 O O . GLY A 1 93 ? -0.946 -2.783 -13.220 1.00 91.50 93 GLY A O 1
ATOM 758 N N . VAL A 1 94 ? 1.130 -2.623 -14.087 1.00 94.06 94 VAL A N 1
ATOM 759 C CA . VAL A 1 94 ? 0.745 -2.580 -15.502 1.00 94.06 94 VAL A CA 1
ATOM 760 C C . VAL A 1 94 ? 1.298 -3.822 -16.190 1.00 94.06 94 VAL A C 1
ATOM 762 O O . VAL A 1 94 ? 2.507 -4.051 -16.157 1.00 94.06 94 VAL A O 1
ATOM 765 N N . TYR A 1 95 ? 0.421 -4.606 -16.812 1.00 94.94 95 TYR A N 1
ATOM 766 C CA . TYR A 1 95 ? 0.751 -5.862 -17.493 1.00 94.94 95 TYR A CA 1
ATOM 767 C C . TYR A 1 95 ? 0.176 -5.880 -18.909 1.00 94.94 95 TYR A C 1
ATOM 769 O O . TYR A 1 95 ? -0.675 -5.061 -19.231 1.00 94.94 95 TYR A O 1
ATOM 777 N N . PHE A 1 96 ? 0.641 -6.792 -19.760 1.00 97.19 96 PHE A N 1
ATOM 778 C CA . PHE A 1 96 ? 0.096 -6.976 -21.108 1.00 97.19 96 PHE A CA 1
ATOM 779 C C . PHE A 1 96 ? -1.039 -8.001 -21.085 1.00 97.19 96 PHE A C 1
ATOM 781 O O . PHE A 1 96 ? -0.906 -9.045 -20.445 1.00 97.19 96 PHE A O 1
ATOM 788 N N . GLU A 1 97 ? -2.144 -7.706 -21.766 1.00 96.94 97 GLU A N 1
ATOM 789 C CA . GLU A 1 97 ? -3.364 -8.529 -21.743 1.00 96.94 97 GLU A CA 1
ATOM 790 C C . GLU A 1 97 ? -3.178 -9.920 -22.376 1.00 96.94 97 GLU A C 1
ATOM 792 O O . GLU A 1 97 ? -3.885 -10.862 -22.033 1.00 96.94 97 GLU A O 1
ATOM 797 N N . ASP A 1 98 ? -2.192 -10.091 -23.257 1.00 96.69 98 ASP A N 1
ATOM 798 C CA . ASP A 1 98 ? -1.852 -11.361 -23.912 1.00 96.69 98 ASP A CA 1
ATOM 799 C C . ASP A 1 98 ? -0.757 -12.162 -23.189 1.00 96.69 98 ASP A C 1
ATOM 801 O O . ASP A 1 98 ? -0.401 -13.263 -23.619 1.00 96.69 98 ASP A O 1
ATOM 805 N N . ILE A 1 99 ? -0.246 -11.658 -22.060 1.00 95.94 99 ILE A N 1
ATOM 806 C CA . ILE A 1 99 ? 0.734 -12.356 -21.228 1.00 95.94 99 ILE A CA 1
ATOM 807 C C . ILE A 1 99 ? 0.081 -12.747 -19.909 1.00 95.94 99 ILE A C 1
ATOM 809 O O . ILE A 1 99 ? -0.159 -11.923 -19.028 1.00 95.94 99 ILE A O 1
ATOM 813 N N . ALA A 1 100 ? -0.159 -14.047 -19.746 1.00 97.00 100 ALA A N 1
ATOM 814 C CA . ALA A 1 100 ? -0.706 -14.572 -18.508 1.00 97.00 100 ALA A CA 1
ATOM 815 C C . ALA A 1 100 ? 0.246 -14.331 -17.328 1.00 97.00 100 ALA A C 1
ATOM 817 O O . ALA A 1 100 ? 1.430 -14.674 -17.390 1.00 97.00 100 ALA A O 1
ATOM 818 N N . ILE A 1 101 ? -0.309 -13.826 -16.230 1.00 96.19 101 ILE A N 1
ATOM 819 C CA . ILE A 1 101 ? 0.371 -13.705 -14.943 1.00 96.19 101 ILE A CA 1
ATOM 820 C C . ILE A 1 101 ? -0.070 -14.831 -14.017 1.00 96.19 101 ILE A C 1
ATOM 822 O O . ILE A 1 101 ? -1.186 -15.343 -14.120 1.00 96.19 101 ILE A O 1
ATOM 826 N N . GLN A 1 102 ? 0.822 -15.227 -13.119 1.00 96.25 102 GLN A N 1
ATOM 827 C CA . GLN A 1 102 ? 0.570 -16.229 -12.100 1.00 96.25 102 GLN A CA 1
ATOM 828 C C . GLN A 1 102 ? 0.707 -15.601 -10.720 1.00 96.25 102 GLN A C 1
ATOM 830 O O . GLN A 1 102 ? 1.703 -14.946 -10.427 1.00 96.25 102 GLN A O 1
ATOM 835 N N . MET A 1 103 ? -0.294 -15.830 -9.883 1.00 95.62 103 MET A N 1
ATOM 836 C CA . MET A 1 103 ? -0.298 -15.478 -8.473 1.00 95.62 103 MET A CA 1
ATOM 837 C C . MET A 1 103 ? -0.280 -16.748 -7.641 1.00 95.62 103 MET A C 1
ATOM 839 O O . MET A 1 103 ? -0.969 -17.717 -7.973 1.00 95.62 103 MET A O 1
ATOM 843 N N . GLU A 1 104 ? 0.467 -16.713 -6.550 1.00 95.62 104 GLU A N 1
ATOM 844 C CA . GLU A 1 104 ? 0.503 -17.756 -5.538 1.00 95.62 104 GLU A CA 1
ATOM 845 C C . GLU A 1 104 ? 0.429 -17.138 -4.142 1.00 95.62 104 GLU A C 1
ATOM 847 O O . GLU A 1 104 ? 1.018 -16.087 -3.875 1.00 95.62 104 GLU A O 1
ATOM 852 N N . ILE A 1 105 ? -0.347 -17.772 -3.268 1.00 94.94 105 ILE A N 1
ATOM 853 C CA . ILE A 1 105 ? -0.542 -17.336 -1.892 1.00 94.94 105 ILE A CA 1
ATOM 854 C C . ILE A 1 105 ? 0.528 -17.925 -0.987 1.00 94.94 105 ILE A C 1
ATOM 856 O O . ILE A 1 105 ? 0.727 -19.137 -0.943 1.00 94.94 105 ILE A O 1
ATOM 860 N N . VAL A 1 106 ? 1.136 -17.051 -0.186 1.00 86.44 106 VAL A N 1
ATOM 861 C CA . VAL A 1 106 ? 1.972 -17.436 0.949 1.00 86.44 106 VAL A CA 1
ATOM 862 C C . VAL A 1 106 ? 1.380 -16.829 2.213 1.00 86.44 106 VAL A C 1
ATOM 864 O O . VAL A 1 106 ? 1.404 -15.614 2.407 1.00 86.44 106 VAL A O 1
ATOM 867 N N . GLU A 1 107 ? 0.847 -17.677 3.082 1.00 85.69 107 GLU A N 1
ATOM 868 C CA . GLU A 1 107 ? 0.284 -17.277 4.373 1.00 85.69 107 GLU A CA 1
ATOM 869 C C . GLU A 1 107 ? 1.387 -16.813 5.333 1.00 85.69 107 GLU A C 1
ATOM 871 O O . GLU A 1 107 ? 2.509 -17.332 5.333 1.00 85.69 107 GLU A O 1
ATOM 876 N N . ASN A 1 108 ? 1.071 -15.838 6.183 1.00 75.81 108 ASN A N 1
ATOM 877 C CA . ASN A 1 108 ? 1.877 -15.561 7.365 1.00 75.81 108 ASN A CA 1
ATOM 878 C C . ASN A 1 108 ? 1.343 -16.378 8.564 1.00 75.81 108 ASN A C 1
ATOM 880 O O . ASN A 1 108 ? 0.171 -16.753 8.586 1.00 75.81 108 ASN A O 1
ATOM 884 N N . PRO A 1 109 ? 2.176 -16.659 9.587 1.00 67.62 109 PRO A N 1
ATOM 885 C CA . PRO A 1 109 ? 1.756 -17.449 10.745 1.00 67.62 109 PRO A CA 1
ATOM 886 C C . PRO A 1 109 ? 0.499 -16.895 11.433 1.00 67.62 109 PRO A C 1
ATOM 888 O O . PRO A 1 109 ? 0.427 -15.702 11.721 1.00 67.62 109 PRO A O 1
ATOM 891 N N . GLY A 1 110 ? -0.459 -17.774 11.742 1.00 65.94 110 GLY A N 1
ATOM 892 C CA . GLY A 1 110 ? -1.731 -17.410 12.387 1.00 65.94 110 GLY A CA 1
ATOM 893 C C . GLY A 1 110 ? -2.874 -17.093 11.417 1.00 65.94 110 GLY A C 1
ATOM 894 O O . GLY A 1 110 ? -4.002 -16.882 11.864 1.00 65.94 110 GLY A O 1
ATOM 895 N N . PHE A 1 111 ? -2.598 -17.112 10.113 1.00 81.12 111 PHE A N 1
ATOM 896 C CA . PHE A 1 111 ? -3.587 -16.965 9.055 1.00 81.12 111 PHE A CA 1
ATOM 897 C C . PHE A 1 111 ? -3.643 -18.200 8.166 1.00 81.12 111 PHE A C 1
ATOM 899 O O . PHE A 1 111 ? -2.652 -18.904 7.986 1.00 81.12 111 PHE A O 1
ATOM 906 N N . GLU A 1 112 ? -4.816 -18.413 7.594 1.00 90.31 112 GLU A N 1
ATOM 907 C CA . GLU A 1 112 ? -5.130 -19.439 6.615 1.00 90.31 112 GLU A CA 1
ATOM 908 C C . GLU A 1 112 ? -5.867 -18.765 5.461 1.00 90.31 112 GLU A C 1
ATOM 910 O O . GLU A 1 112 ? -6.797 -17.983 5.662 1.00 90.31 112 GLU A O 1
ATOM 915 N N . PHE A 1 113 ? -5.429 -19.015 4.240 1.00 95.38 113 PHE A N 1
ATOM 916 C CA . PHE A 1 113 ? -6.054 -18.496 3.045 1.00 95.38 113 PHE A CA 1
ATOM 917 C C . PHE A 1 113 ? -7.458 -19.076 2.903 1.00 95.38 113 PHE A C 1
ATOM 919 O O . PHE A 1 113 ? -7.666 -20.285 2.953 1.00 95.38 113 PHE A O 1
ATOM 926 N N . SER A 1 114 ? -8.432 -18.193 2.710 1.00 93.81 114 SER A N 1
ATOM 927 C CA . SER A 1 114 ? -9.827 -18.570 2.543 1.00 93.81 114 SER A CA 1
ATOM 928 C C . SER A 1 114 ? -10.181 -18.649 1.062 1.00 93.81 114 SER A C 1
ATOM 930 O O . SER A 1 114 ? -10.521 -19.722 0.562 1.00 93.81 114 SER A O 1
ATOM 932 N N . HIS A 1 115 ? -10.118 -17.518 0.355 1.00 96.25 115 HIS A N 1
ATOM 933 C CA . HIS A 1 115 ? -10.511 -17.426 -1.048 1.00 96.25 115 HIS A CA 1
ATOM 934 C C . HIS A 1 115 ? -10.050 -16.116 -1.699 1.00 96.25 115 HIS A C 1
ATOM 936 O O . HIS A 1 115 ? -9.570 -15.195 -1.043 1.00 96.25 115 HIS A O 1
ATOM 942 N N . TRP A 1 116 ? -10.202 -16.033 -3.016 1.00 95.12 116 TRP A N 1
ATOM 943 C CA . TRP A 1 116 ? -10.035 -14.811 -3.792 1.00 95.12 116 TRP A CA 1
ATOM 944 C C . TRP A 1 116 ? -11.363 -14.066 -3.916 1.00 95.12 116 TRP A C 1
ATOM 946 O O . TRP A 1 116 ? -12.365 -14.678 -4.274 1.00 95.12 116 TRP A O 1
ATOM 956 N N . GLU A 1 117 ? -11.344 -12.753 -3.713 1.00 94.62 117 GLU A N 1
ATOM 957 C CA . GLU A 1 117 ? -12.418 -11.837 -4.105 1.00 94.62 117 GLU A CA 1
ATOM 958 C C . GLU A 1 117 ? -11.950 -10.973 -5.276 1.00 94.62 117 GLU A C 1
ATOM 960 O O . GLU A 1 117 ? -10.864 -10.385 -5.239 1.00 94.62 117 GLU A O 1
ATOM 965 N N . THR A 1 118 ? -12.745 -10.889 -6.339 1.00 94.75 118 THR A N 1
ATOM 966 C CA . THR A 1 118 ? -12.379 -10.112 -7.526 1.00 94.75 118 THR A CA 1
ATOM 967 C C . THR A 1 118 ? -13.598 -9.582 -8.279 1.00 94.75 118 THR A C 1
ATOM 969 O O . THR A 1 118 ? -14.712 -10.067 -8.142 1.00 94.75 118 THR A O 1
ATOM 972 N N . ASN A 1 119 ? -13.391 -8.569 -9.121 1.00 93.25 119 ASN A N 1
ATOM 973 C CA . ASN A 1 119 ? -14.399 -8.072 -10.058 1.00 93.25 119 ASN A CA 1
ATOM 974 C C . ASN A 1 119 ? -14.582 -8.966 -11.301 1.00 93.25 119 ASN A C 1
ATOM 976 O O . ASN A 1 119 ? -15.295 -8.580 -12.230 1.00 93.25 119 ASN A O 1
ATOM 980 N N . ARG A 1 120 ? -13.945 -10.141 -11.336 1.00 91.56 120 ARG A N 1
ATOM 981 C CA . ARG A 1 120 ? -14.000 -11.079 -12.457 1.00 91.56 120 ARG A CA 1
ATOM 982 C C . ARG A 1 120 ? -14.848 -12.301 -12.136 1.00 91.56 120 ARG A C 1
ATOM 984 O O . ARG A 1 120 ? -14.744 -12.881 -11.070 1.00 91.56 120 ARG A O 1
ATOM 991 N N . THR A 1 121 ? -15.628 -12.779 -13.095 1.00 90.50 121 THR A N 1
ATOM 992 C CA . THR A 1 121 ? -16.523 -13.928 -12.874 1.00 90.50 121 THR A CA 1
ATOM 993 C C . THR A 1 121 ? -15.833 -15.292 -12.942 1.00 90.50 121 THR A C 1
ATOM 995 O O . THR A 1 121 ? -16.432 -16.295 -12.570 1.00 90.50 121 THR A O 1
ATOM 998 N N . ASP A 1 122 ? -14.620 -15.368 -13.488 1.00 91.12 122 ASP A N 1
ATOM 999 C CA . ASP A 1 122 ? -13.916 -16.625 -13.765 1.00 91.12 122 ASP A CA 1
ATOM 1000 C C . ASP A 1 122 ? -13.247 -17.242 -12.530 1.00 91.12 122 ASP A C 1
ATOM 1002 O O . ASP A 1 122 ? -13.064 -18.460 -12.486 1.00 91.12 122 ASP A O 1
ATOM 1006 N N . PHE A 1 123 ? -12.896 -16.437 -11.523 1.00 93.00 123 PHE A N 1
ATOM 1007 C CA . PHE A 1 123 ? -12.293 -16.949 -10.289 1.00 93.00 123 PHE A CA 1
ATOM 1008 C C . PHE A 1 123 ? -12.696 -16.216 -9.003 1.00 93.00 123 PHE A C 1
ATOM 1010 O O . PHE A 1 123 ? -12.080 -16.462 -7.965 1.00 93.00 123 PHE A O 1
ATOM 1017 N N . ASP A 1 124 ? -13.728 -15.375 -9.027 1.00 94.38 124 ASP A N 1
ATOM 1018 C CA . ASP A 1 124 ? -14.307 -14.841 -7.791 1.00 94.38 124 ASP A CA 1
ATOM 1019 C C . ASP A 1 124 ? -14.824 -15.967 -6.877 1.00 94.38 124 ASP A C 1
ATOM 1021 O O . ASP A 1 124 ? -15.389 -16.963 -7.338 1.00 94.38 124 ASP A O 1
ATOM 1025 N N . GLY A 1 125 ? -14.554 -15.851 -5.576 1.00 91.81 125 GLY A N 1
ATOM 1026 C CA . GLY A 1 125 ? -14.850 -16.871 -4.565 1.00 91.81 125 GLY A CA 1
ATOM 1027 C C . GLY A 1 125 ? -13.946 -18.111 -4.608 1.00 91.81 125 GLY A C 1
ATOM 1028 O O . GLY A 1 125 ? -14.178 -19.084 -3.890 1.00 91.81 125 GLY A O 1
ATOM 1029 N N . SER A 1 126 ? -12.913 -18.125 -5.451 1.00 95.69 126 SER A N 1
ATOM 1030 C CA . SER A 1 126 ? -12.035 -19.284 -5.611 1.00 95.69 126 SER A CA 1
ATOM 1031 C C . SER A 1 126 ? -11.174 -19.561 -4.373 1.00 95.69 126 SER A C 1
ATOM 1033 O O . SER A 1 126 ? -10.432 -18.688 -3.944 1.00 95.69 126 SER A O 1
ATOM 1035 N N . THR A 1 127 ? -11.074 -20.824 -3.955 1.00 96.19 127 THR A N 1
ATOM 1036 C CA . THR A 1 127 ? -10.207 -21.281 -2.846 1.00 96.19 127 THR A CA 1
ATOM 1037 C C . THR A 1 127 ? -8.819 -21.786 -3.268 1.00 96.19 127 THR A C 1
ATOM 1039 O O . THR A 1 127 ? -8.045 -22.260 -2.441 1.00 96.19 127 THR A O 1
ATOM 1042 N N . ALA A 1 128 ? -8.464 -21.740 -4.557 1.00 96.19 128 ALA A N 1
ATOM 1043 C CA . ALA A 1 128 ? -7.150 -22.222 -4.983 1.00 96.19 128 ALA A CA 1
ATOM 1044 C C . ALA A 1 128 ? -6.021 -21.255 -4.601 1.00 96.19 128 ALA A C 1
ATOM 1046 O O . ALA A 1 128 ? -6.072 -20.072 -4.936 1.00 96.19 128 ALA A O 1
ATOM 1047 N N . TYR A 1 129 ? -4.956 -21.805 -4.021 1.00 95.38 129 TYR A N 1
ATOM 1048 C CA . TYR A 1 129 ? -3.749 -21.075 -3.623 1.00 95.38 129 TYR A CA 1
ATOM 1049 C C . TYR A 1 129 ? -2.979 -20.463 -4.791 1.00 95.38 129 TYR A C 1
ATOM 1051 O O . TYR A 1 129 ? -2.223 -19.517 -4.595 1.00 95.38 129 TYR A O 1
ATOM 1059 N N . SER A 1 130 ? -3.165 -20.982 -6.006 1.00 95.31 130 SER A N 1
ATOM 1060 C CA . SER A 1 130 ? -2.544 -20.441 -7.207 1.00 95.31 130 SER A CA 1
ATOM 1061 C C . SER A 1 130 ? -3.559 -20.164 -8.310 1.00 95.31 130 SER A C 1
ATOM 1063 O O . SER A 1 130 ? -4.512 -20.921 -8.558 1.00 95.31 130 SER A O 1
ATOM 1065 N N . ARG A 1 131 ? -3.348 -19.037 -8.990 1.00 94.75 131 ARG A N 1
ATOM 1066 C CA . ARG A 1 131 ? -4.187 -18.577 -10.094 1.00 94.75 131 ARG A CA 1
ATOM 1067 C C . ARG A 1 131 ? -3.326 -18.029 -11.213 1.00 94.75 131 ARG A C 1
ATOM 1069 O O . ARG A 1 131 ? -2.509 -17.142 -11.004 1.00 94.75 131 ARG A O 1
ATOM 1076 N N . LYS A 1 132 ? -3.537 -18.568 -12.411 1.00 95.69 132 LYS A N 1
ATOM 1077 C CA . LYS A 1 132 ? -2.954 -18.060 -13.647 1.00 95.69 132 LYS A CA 1
ATOM 1078 C C . LYS A 1 132 ? -4.068 -17.501 -14.514 1.00 95.69 132 LYS A C 1
ATOM 1080 O O . LYS A 1 132 ? -5.026 -18.219 -14.790 1.00 95.69 132 LYS A O 1
ATOM 1085 N N . PHE A 1 133 ? -3.939 -16.250 -14.930 1.00 95.19 133 PHE A N 1
ATOM 1086 C CA . PHE A 1 133 ? -4.945 -15.571 -15.739 1.00 95.19 133 PHE A CA 1
ATOM 1087 C C . PHE A 1 133 ? -4.298 -14.523 -16.643 1.00 95.19 133 PHE A C 1
ATOM 1089 O O . PHE A 1 133 ? -3.173 -14.081 -16.405 1.00 95.19 133 PHE A O 1
ATOM 1096 N N . PHE A 1 134 ? -5.011 -14.160 -17.702 1.00 97.00 134 PHE A N 1
ATOM 1097 C CA . PHE A 1 134 ? -4.658 -13.043 -18.568 1.00 97.00 134 PHE A CA 1
ATOM 1098 C C . PHE A 1 134 ? -5.221 -11.754 -17.954 1.00 97.00 134 PHE A C 1
ATOM 1100 O O . PHE A 1 134 ? -6.433 -11.708 -17.710 1.00 97.00 134 PHE A O 1
ATOM 1107 N N . PRO A 1 135 ? -4.377 -10.749 -17.658 1.00 96.69 135 PRO A N 1
ATOM 1108 C CA . PRO A 1 135 ? -4.820 -9.482 -17.085 1.00 96.69 135 PRO A CA 1
ATOM 1109 C C . PRO A 1 135 ? -5.877 -8.792 -17.947 1.00 96.69 135 PRO A C 1
ATOM 1111 O O . PRO A 1 135 ? -5.822 -8.847 -19.172 1.00 96.69 135 PRO A O 1
ATOM 1114 N N . THR A 1 136 ? -6.809 -8.092 -17.313 1.00 96.38 136 THR A N 1
ATOM 1115 C CA . THR A 1 136 ? -7.769 -7.202 -17.972 1.00 96.38 136 THR A CA 1
ATOM 1116 C C . THR A 1 136 ? -7.726 -5.835 -17.301 1.00 96.38 136 THR A C 1
ATOM 1118 O O . THR A 1 136 ? -7.573 -5.725 -16.082 1.00 96.38 136 THR A O 1
ATOM 1121 N N . ASN A 1 137 ? -7.790 -4.762 -18.092 1.00 96.06 137 ASN A N 1
ATOM 1122 C CA . ASN A 1 137 ? -7.669 -3.418 -17.540 1.00 96.06 137 ASN A CA 1
ATOM 1123 C C . ASN A 1 137 ? -8.777 -3.121 -16.512 1.00 96.06 137 ASN A C 1
ATOM 1125 O O . ASN A 1 137 ? -9.964 -3.166 -16.831 1.00 96.06 137 ASN A O 1
ATOM 1129 N N . GLY A 1 138 ? -8.372 -2.772 -15.289 1.00 93.88 138 GLY A N 1
AT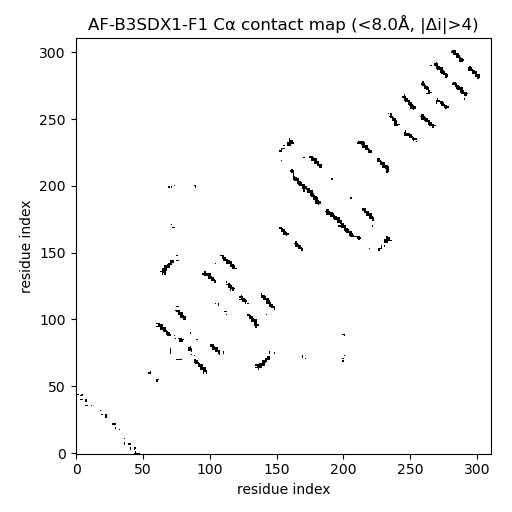OM 1130 C CA . GLY A 1 138 ? -9.278 -2.547 -14.163 1.00 93.88 138 GLY A CA 1
ATOM 1131 C C . GLY A 1 138 ? -9.494 -3.771 -13.272 1.00 93.88 138 GLY A C 1
ATOM 1132 O O . GLY A 1 138 ? -10.335 -3.701 -12.377 1.00 93.88 138 GLY A O 1
ATOM 1133 N N . ASP A 1 139 ? -8.764 -4.870 -13.481 1.00 95.75 139 ASP A N 1
ATOM 1134 C CA . ASP A 1 139 ? -8.798 -6.022 -12.579 1.00 95.75 139 ASP A CA 1
ATOM 1135 C C . ASP A 1 139 ? -8.430 -5.611 -11.148 1.00 95.75 139 ASP A C 1
ATOM 1137 O O . ASP A 1 139 ? -7.383 -5.011 -10.881 1.00 95.75 139 ASP A O 1
ATOM 1141 N N . THR A 1 140 ? -9.290 -5.992 -10.211 1.00 96.19 140 THR A N 1
ATOM 1142 C CA . THR A 1 140 ? -9.064 -5.869 -8.773 1.00 96.19 140 THR A CA 1
ATOM 1143 C C . THR A 1 140 ? -9.163 -7.252 -8.160 1.00 96.19 140 THR A C 1
ATOM 1145 O O . THR A 1 140 ? -10.202 -7.901 -8.290 1.00 96.19 140 THR A O 1
ATOM 1148 N N . VAL A 1 141 ? -8.098 -7.705 -7.504 1.00 95.75 141 VAL A N 1
ATOM 1149 C CA . VAL A 1 141 ? -8.029 -9.033 -6.888 1.00 95.75 141 VAL A CA 1
ATOM 1150 C C . VAL A 1 141 ? -7.577 -8.902 -5.441 1.00 95.75 141 VAL A C 1
ATOM 1152 O O . VAL A 1 141 ? -6.540 -8.306 -5.156 1.00 95.75 141 VAL A O 1
ATOM 1155 N N . THR A 1 142 ? -8.332 -9.488 -4.524 1.00 95.12 142 THR A N 1
ATOM 1156 C CA . THR A 1 142 ? -8.047 -9.494 -3.093 1.00 95.12 142 THR A CA 1
ATOM 1157 C C . THR A 1 142 ? -7.936 -10.933 -2.615 1.00 95.12 142 THR A C 1
ATOM 1159 O O . THR A 1 142 ? -8.842 -11.734 -2.818 1.00 95.12 142 THR A O 1
ATOM 1162 N N . ALA A 1 143 ? -6.822 -11.272 -1.975 1.00 94.56 143 ALA A N 1
ATOM 1163 C CA . ALA A 1 143 ? -6.689 -12.532 -1.258 1.00 94.56 143 ALA A CA 1
ATOM 1164 C C . ALA A 1 143 ? -7.293 -12.386 0.144 1.00 94.56 143 ALA A C 1
ATOM 1166 O O . ALA A 1 143 ? -6.800 -11.580 0.937 1.00 94.56 143 ALA A O 1
ATOM 1167 N N . ILE A 1 144 ? -8.342 -13.151 0.436 1.00 91.06 144 ILE A N 1
ATOM 1168 C CA . ILE A 1 144 ? -9.012 -13.186 1.736 1.00 91.06 144 ILE A CA 1
ATOM 1169 C C . ILE A 1 144 ? -8.438 -14.326 2.564 1.00 91.06 144 ILE A C 1
ATOM 1171 O O . ILE A 1 144 ? -8.373 -15.470 2.113 1.00 91.06 144 ILE A O 1
ATOM 1175 N N . PHE A 1 145 ? -8.070 -14.021 3.799 1.00 89.25 145 PHE A N 1
ATOM 1176 C CA . PHE A 1 145 ? -7.575 -14.970 4.782 1.00 89.25 145 PHE A CA 1
ATOM 1177 C C . PHE A 1 145 ? -8.508 -14.998 5.994 1.00 89.25 145 PHE A C 1
ATOM 1179 O O . PHE A 1 145 ? -9.110 -13.993 6.372 1.00 89.25 145 PHE A O 1
ATOM 1186 N N . SER A 1 146 ? -8.602 -16.162 6.620 1.00 85.69 146 SER A N 1
ATOM 1187 C CA . SER A 1 146 ? -9.217 -16.393 7.921 1.00 85.69 146 SER A CA 1
ATOM 1188 C C . SER A 1 146 ? -8.146 -16.691 8.963 1.00 85.69 146 SER A C 1
ATOM 1190 O O . SER A 1 146 ? -7.099 -17.244 8.649 1.00 85.69 146 SER A O 1
ATOM 11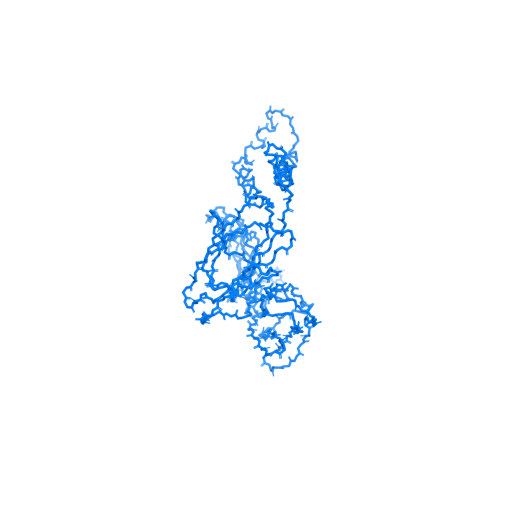92 N N . GLY A 1 147 ? -8.401 -16.349 10.217 1.00 72.75 147 GLY A N 1
ATOM 1193 C CA . GLY A 1 147 ? -7.465 -16.582 11.310 1.00 72.75 147 GLY A CA 1
ATOM 1194 C C . GLY A 1 147 ? -7.360 -15.369 12.214 1.00 72.75 147 GLY A C 1
ATOM 1195 O O . GLY A 1 147 ? -8.085 -14.388 12.058 1.00 72.75 147 GLY A O 1
ATOM 1196 N N . SER A 1 148 ? -6.455 -15.462 13.175 1.00 54.66 148 SER A N 1
ATOM 1197 C CA . SER A 1 148 ? -6.182 -14.395 14.123 1.00 54.66 148 SER A CA 1
ATOM 1198 C C . SER A 1 148 ? -4.678 -14.226 14.220 1.00 54.66 148 SER A C 1
ATOM 1200 O O . SER A 1 148 ? -3.982 -15.112 14.723 1.00 54.66 148 SER A O 1
ATOM 1202 N N . SER A 1 149 ? -4.180 -13.070 13.807 1.00 48.53 149 SER A N 1
ATOM 1203 C CA . SER A 1 149 ? -2.967 -12.543 14.414 1.00 48.53 149 SER A CA 1
ATOM 1204 C C . SER A 1 149 ? -3.358 -11.468 15.420 1.00 48.53 149 SER A C 1
ATOM 1206 O O . SER A 1 149 ? -4.478 -10.960 15.414 1.00 48.53 149 SER A O 1
ATOM 1208 N N . GLN A 1 150 ? -2.432 -11.120 16.306 1.00 49.56 150 GLN A N 1
ATOM 1209 C CA . GLN A 1 150 ? -2.531 -9.908 17.115 1.00 49.56 150 GLN A CA 1
ATOM 1210 C C . GLN A 1 150 ? -2.296 -8.666 16.232 1.00 49.56 150 GLN A C 1
ATOM 1212 O O . GLN A 1 150 ? -1.440 -7.844 16.546 1.00 49.56 150 GLN A O 1
ATOM 1217 N N . TYR A 1 151 ? -2.963 -8.578 15.075 1.00 51.66 151 TYR A N 1
ATOM 1218 C CA . TYR A 1 151 ? -2.901 -7.398 14.225 1.00 51.66 151 TYR A CA 1
ATOM 1219 C C . TYR A 1 151 ? -3.794 -6.325 14.818 1.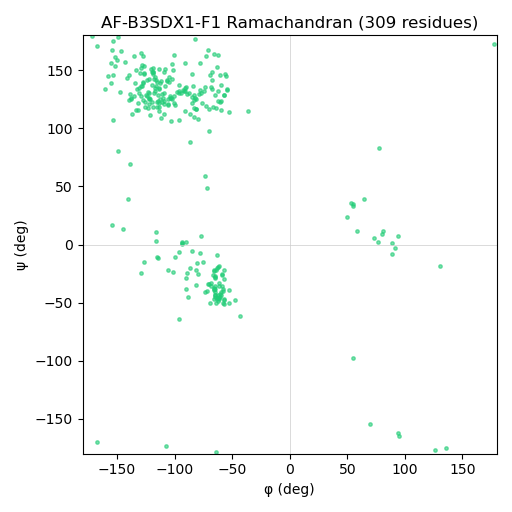00 51.66 151 TYR A C 1
ATOM 1221 O O . TYR A 1 151 ? -4.951 -6.594 15.144 1.00 51.66 151 TYR A O 1
ATOM 1229 N N . ASN A 1 152 ? -3.275 -5.109 14.914 1.00 54.38 152 ASN A N 1
ATOM 1230 C CA . ASN A 1 152 ? -4.110 -3.976 15.252 1.00 54.38 152 ASN A CA 1
ATOM 1231 C C . ASN A 1 152 ? -4.821 -3.526 13.969 1.00 54.38 152 ASN A C 1
ATOM 1233 O O . ASN A 1 152 ? -4.192 -3.117 12.998 1.00 54.38 152 ASN A O 1
ATOM 1237 N N . GLU A 1 153 ? -6.150 -3.630 13.955 1.00 65.88 153 GLU A N 1
ATOM 1238 C CA . GLU A 1 153 ? -7.032 -3.232 12.837 1.00 65.88 153 GLU A CA 1
ATOM 1239 C C . GLU A 1 153 ? -6.967 -1.720 12.528 1.00 65.88 153 GLU A C 1
ATOM 1241 O O . GLU A 1 153 ? -7.484 -1.248 11.512 1.00 65.88 153 GLU A O 1
ATOM 1246 N N . LEU A 1 154 ? -6.289 -0.974 13.401 1.00 80.94 154 LEU A N 1
ATOM 1247 C CA . LEU A 1 154 ? -5.926 0.422 13.283 1.00 80.94 154 LEU A CA 1
ATOM 1248 C C . LEU A 1 154 ? -4.460 0.571 13.714 1.00 80.94 154 LEU A C 1
ATOM 1250 O O . LEU A 1 154 ? -4.087 0.153 14.801 1.00 80.94 154 LEU A O 1
ATOM 1254 N N . GLU A 1 155 ? -3.637 1.200 12.887 1.00 75.69 155 GLU A N 1
ATOM 1255 C CA . GLU A 1 155 ? -2.274 1.614 13.213 1.00 75.69 155 GLU A CA 1
ATOM 1256 C C . GLU A 1 155 ? -2.184 3.137 13.122 1.00 75.69 155 GLU A C 1
ATOM 1258 O O . GLU A 1 155 ? -2.785 3.756 12.240 1.00 75.69 155 GLU A O 1
ATOM 1263 N N . VAL A 1 156 ? -1.422 3.754 14.027 1.00 78.12 156 VAL A N 1
ATOM 1264 C CA . VAL A 1 156 ? -1.193 5.203 14.029 1.00 78.12 156 VAL A CA 1
ATOM 1265 C C . VAL A 1 156 ? 0.299 5.490 14.072 1.00 78.12 156 VAL A C 1
ATOM 1267 O O . VAL A 1 156 ? 0.984 5.037 14.991 1.00 78.12 156 VAL A O 1
ATOM 1270 N N . TYR A 1 157 ? 0.800 6.258 13.102 1.00 73.06 157 TYR A N 1
ATOM 1271 C CA . TYR A 1 157 ? 2.213 6.623 13.013 1.00 73.06 157 TYR A CA 1
ATOM 1272 C C . TYR A 1 157 ? 2.424 8.078 12.550 1.00 73.06 157 TYR A C 1
ATOM 1274 O O . TYR A 1 157 ? 1.697 8.548 11.686 1.00 73.06 157 TYR A O 1
ATOM 1282 N N . PRO A 1 158 ? 3.431 8.804 13.070 1.00 68.75 158 PRO A N 1
ATOM 1283 C CA . PRO A 1 158 ? 4.243 8.429 14.221 1.00 68.75 158 PRO A CA 1
ATOM 1284 C C . PRO A 1 158 ? 3.405 8.441 15.507 1.00 68.75 158 PRO A C 1
ATOM 1286 O O . PRO A 1 158 ? 2.454 9.204 15.643 1.00 68.75 158 PRO A O 1
ATOM 1289 N N . ASN A 1 159 ? 3.751 7.571 16.449 1.00 66.81 159 ASN A N 1
ATOM 1290 C CA . ASN A 1 159 ? 3.190 7.562 17.795 1.00 66.81 159 ASN A CA 1
ATOM 1291 C C . ASN A 1 159 ? 4.351 7.326 18.777 1.00 66.81 159 ASN A C 1
ATOM 1293 O O . ASN A 1 159 ? 4.934 6.239 18.730 1.00 66.81 159 ASN A O 1
ATOM 1297 N N . PRO A 1 160 ? 4.745 8.299 19.625 1.00 78.00 160 PRO A N 1
ATOM 1298 C CA . PRO A 1 160 ? 4.073 9.576 19.918 1.00 78.00 160 PRO A CA 1
ATOM 1299 C C . PRO A 1 160 ? 3.942 10.554 18.730 1.00 78.00 160 PRO A C 1
ATOM 1301 O O . PRO A 1 160 ? 4.775 10.535 17.825 1.00 78.00 160 PRO A O 1
ATOM 1304 N N . SER A 1 161 ? 2.920 11.420 18.741 1.00 73.62 161 SER A N 1
ATOM 1305 C CA . SER A 1 161 ? 2.652 12.439 17.704 1.00 73.62 161 SER A CA 1
ATOM 1306 C C . SER A 1 161 ? 2.499 13.836 18.309 1.00 73.62 161 SER A C 1
ATOM 1308 O O . SER A 1 161 ? 1.950 13.991 19.393 1.00 73.62 161 SER A O 1
ATOM 1310 N N . ASN A 1 162 ? 2.920 14.873 17.583 1.00 70.31 162 ASN A N 1
ATOM 1311 C CA . ASN A 1 162 ? 2.716 16.277 17.958 1.00 70.31 162 ASN A CA 1
ATOM 1312 C C . ASN A 1 162 ? 1.408 16.894 17.419 1.00 70.31 162 ASN A C 1
ATOM 1314 O O . ASN A 1 162 ? 1.172 18.081 17.639 1.00 70.31 162 ASN A O 1
ATOM 1318 N N . GLY A 1 163 ? 0.573 16.122 16.716 1.00 72.25 163 GLY A N 1
ATOM 1319 C CA . GLY A 1 163 ? -0.650 16.616 16.068 1.00 72.25 163 GLY A CA 1
ATOM 1320 C C . GLY A 1 163 ? -0.793 16.192 14.607 1.00 72.25 163 GLY A C 1
ATOM 1321 O O . GLY A 1 163 ? -1.914 16.180 14.103 1.00 72.25 163 GLY A O 1
ATOM 1322 N N . ASN A 1 164 ? 0.306 15.771 13.972 1.00 81.31 164 ASN A N 1
ATOM 1323 C CA . ASN A 1 164 ? 0.309 15.198 12.627 1.00 81.31 164 ASN A CA 1
ATOM 1324 C C . ASN A 1 164 ? 0.606 13.703 12.709 1.00 81.31 164 ASN A C 1
ATOM 1326 O O . ASN A 1 164 ? 1.643 13.290 13.240 1.00 81.31 164 ASN A O 1
ATOM 1330 N N . PHE A 1 165 ? -0.311 12.888 12.208 1.00 81.94 165 PHE A N 1
ATOM 1331 C CA . PHE A 1 165 ? -0.145 11.444 12.166 1.00 81.94 165 PHE A CA 1
ATOM 1332 C C . PHE A 1 165 ? -0.980 10.840 11.053 1.00 81.94 165 PHE A C 1
ATOM 1334 O O . PHE A 1 165 ? -2.006 11.368 10.633 1.00 81.94 165 PHE A O 1
ATOM 1341 N N . THR A 1 166 ? -0.546 9.676 10.621 1.00 80.38 166 THR A N 1
ATOM 1342 C CA . THR A 1 166 ? -1.230 8.842 9.668 1.00 80.38 166 THR A CA 1
ATOM 1343 C C . THR A 1 166 ? -1.958 7.732 10.409 1.00 80.38 166 THR A C 1
ATOM 1345 O O . THR A 1 166 ? -1.369 7.011 11.215 1.00 80.38 166 THR A O 1
ATOM 1348 N N . ALA A 1 167 ? -3.246 7.592 10.117 1.00 86.00 167 ALA A N 1
ATOM 1349 C CA . ALA A 1 167 ? -4.060 6.472 10.551 1.00 86.00 167 ALA A CA 1
ATOM 1350 C C . ALA A 1 167 ? -4.190 5.472 9.402 1.00 86.00 167 ALA A C 1
ATOM 1352 O O . ALA A 1 167 ? -4.720 5.811 8.340 1.00 86.00 167 ALA A O 1
ATOM 1353 N N . GLN A 1 168 ? -3.731 4.244 9.621 1.00 80.19 168 GLN A N 1
ATOM 1354 C CA . GLN A 1 168 ? -3.899 3.140 8.689 1.00 80.19 168 GLN A CA 1
ATOM 1355 C C . GLN A 1 168 ? -4.899 2.141 9.259 1.00 80.19 168 GLN A C 1
ATOM 1357 O O . GLN A 1 168 ? -4.721 1.633 10.358 1.00 80.19 168 GLN A O 1
ATOM 1362 N N . PHE A 1 169 ? -5.955 1.850 8.513 1.00 77.25 169 PHE A N 1
ATOM 1363 C CA . PHE A 1 169 ? -6.980 0.889 8.912 1.00 77.25 169 PHE A CA 1
ATOM 1364 C C . PHE A 1 169 ? -7.575 0.225 7.679 1.00 77.25 169 PHE A C 1
ATOM 1366 O O . PHE A 1 169 ? -7.205 0.525 6.542 1.00 77.25 169 PHE A O 1
ATOM 1373 N N . VAL A 1 170 ? -8.497 -0.703 7.892 1.00 68.69 170 VAL A N 1
ATOM 1374 C CA . VAL A 1 170 ? -9.019 -1.552 6.825 1.00 68.69 170 VAL A CA 1
ATOM 1375 C C . VAL A 1 170 ? -10.521 -1.609 6.907 1.00 68.69 170 VAL A C 1
ATOM 1377 O O . VAL A 1 170 ? -11.115 -1.490 7.974 1.00 68.69 170 VAL A O 1
ATOM 1380 N N . THR A 1 171 ? -11.133 -1.788 5.751 1.00 70.94 171 THR A N 1
ATOM 1381 C CA . THR A 1 171 ? -12.568 -2.010 5.632 1.00 70.94 171 THR A CA 1
ATOM 1382 C C . THR A 1 171 ? -12.803 -3.254 4.791 1.00 70.94 171 THR A C 1
ATOM 1384 O O . THR A 1 171 ? -12.153 -3.441 3.763 1.00 70.94 171 THR A O 1
ATOM 1387 N N . ASP A 1 172 ? -13.733 -4.098 5.223 1.00 65.31 172 ASP A N 1
ATOM 1388 C CA . ASP A 1 172 ? -14.137 -5.327 4.530 1.00 65.31 172 ASP A CA 1
ATOM 1389 C C . ASP A 1 172 ? -14.882 -5.034 3.216 1.00 65.31 172 ASP A C 1
ATOM 1391 O O . ASP A 1 172 ? -14.753 -5.755 2.233 1.00 65.31 172 ASP A O 1
ATOM 1395 N N . LYS A 1 173 ? -15.649 -3.943 3.165 1.00 70.62 173 LYS A N 1
ATOM 1396 C CA . LYS A 1 173 ? -16.468 -3.563 2.006 1.00 70.62 173 LYS A CA 1
ATOM 1397 C C . LYS A 1 173 ? -16.698 -2.059 1.930 1.00 70.62 173 LYS A C 1
ATOM 1399 O O . LYS A 1 173 ? -16.358 -1.313 2.848 1.00 70.62 173 LYS A O 1
ATOM 1404 N N . ARG A 1 174 ? -17.354 -1.618 0.846 1.00 84.25 174 ARG A N 1
ATOM 1405 C CA . ARG A 1 174 ? -17.834 -0.235 0.741 1.00 84.25 174 ARG A CA 1
ATOM 1406 C C . ARG A 1 174 ? -18.819 0.057 1.871 1.00 84.25 174 ARG A C 1
ATOM 1408 O O . ARG A 1 174 ? -19.905 -0.517 1.882 1.00 84.25 174 ARG A O 1
ATOM 1415 N N . GLN A 1 175 ? -18.460 0.971 2.762 1.00 82.56 175 GLN A N 1
ATOM 1416 C CA . GLN A 1 175 ? -19.273 1.316 3.926 1.00 82.56 175 GLN A CA 1
ATOM 1417 C C . GLN A 1 175 ? -18.993 2.735 4.413 1.00 82.56 175 GLN A C 1
ATOM 1419 O O . GLN A 1 175 ? -18.020 3.375 4.002 1.00 82.56 175 GLN A O 1
ATOM 1424 N N . LYS A 1 176 ? -19.862 3.241 5.290 1.00 93.19 176 LYS A N 1
ATOM 1425 C CA . LYS A 1 176 ? -19.607 4.503 5.988 1.00 93.19 176 LYS A CA 1
ATOM 1426 C C . LYS A 1 176 ? -18.538 4.310 7.070 1.00 93.19 176 LYS A C 1
ATOM 1428 O O . LYS A 1 176 ? -18.602 3.356 7.838 1.00 93.19 176 LYS A O 1
ATOM 1433 N N . VAL A 1 177 ? -17.597 5.248 7.141 1.00 94.06 177 VAL A N 1
ATOM 1434 C CA . VAL A 1 177 ? -16.516 5.293 8.127 1.00 94.06 177 VAL A CA 1
ATOM 1435 C C . VAL A 1 177 ? -16.460 6.673 8.778 1.00 94.06 177 VAL A C 1
ATOM 1437 O O . VAL A 1 177 ? -16.545 7.696 8.093 1.00 94.06 177 VAL A O 1
ATOM 1440 N N . GLN A 1 178 ? -16.291 6.700 10.099 1.00 96.56 178 GLN A N 1
ATOM 1441 C CA . GLN A 1 178 ? -15.956 7.901 10.864 1.00 96.56 178 GLN A CA 1
ATOM 1442 C C . GLN A 1 178 ? -14.630 7.700 11.587 1.00 96.56 178 GLN A C 1
ATOM 1444 O O . GLN A 1 178 ? -14.406 6.651 12.182 1.00 96.56 178 GLN A O 1
ATOM 1449 N N . VAL A 1 179 ? -13.774 8.717 11.580 1.00 95.62 179 VAL A N 1
ATOM 1450 C CA . VAL A 1 179 ? -12.548 8.745 12.381 1.00 95.62 179 VAL A CA 1
ATOM 1451 C C . VAL A 1 179 ? -12.675 9.866 13.396 1.00 95.62 179 VAL A C 1
ATOM 1453 O O . VAL A 1 179 ? -12.839 11.031 13.038 1.00 95.62 179 VAL A O 1
ATOM 1456 N N . LEU A 1 180 ? -12.642 9.499 14.669 1.00 94.38 180 LEU A N 1
ATOM 1457 C CA . LEU A 1 180 ? -12.939 10.355 15.807 1.00 94.38 180 LEU A CA 1
ATOM 1458 C C . LEU A 1 180 ? -11.754 10.367 16.765 1.00 94.38 180 LEU A C 1
ATOM 1460 O O . LEU A 1 180 ? -11.137 9.335 17.016 1.00 94.38 180 LEU A O 1
ATOM 1464 N N . LEU A 1 181 ? -11.466 11.525 17.339 1.00 92.31 181 LEU A N 1
ATOM 1465 C CA . LEU A 1 181 ? -10.426 11.697 18.339 1.00 92.31 181 LEU A CA 1
ATOM 1466 C C . LEU A 1 181 ? -11.053 11.993 19.696 1.00 92.31 181 LEU A C 1
ATOM 1468 O O . LEU A 1 181 ? -11.770 12.984 19.849 1.00 92.31 181 LEU A O 1
ATOM 1472 N N . TYR A 1 182 ? -10.738 11.167 20.683 1.00 89.12 182 TYR A N 1
ATOM 1473 C CA . TYR A 1 182 ? -11.187 11.310 22.062 1.00 89.12 182 TYR A CA 1
ATOM 1474 C C . TYR A 1 182 ? -10.013 11.622 22.987 1.00 89.12 182 TYR A C 1
ATOM 1476 O O . TYR A 1 182 ? -8.890 11.190 22.733 1.00 89.12 182 TYR A O 1
ATOM 1484 N N . ASP A 1 183 ? -10.265 12.337 24.080 1.00 87.25 183 ASP A N 1
ATOM 1485 C CA . ASP A 1 183 ? -9.311 12.399 25.193 1.00 87.25 183 ASP A CA 1
ATOM 1486 C C . ASP A 1 183 ? -9.439 11.185 26.134 1.00 87.25 183 ASP A C 1
ATOM 1488 O O . ASP A 1 183 ? -10.320 10.336 25.979 1.00 87.25 183 ASP A O 1
ATOM 1492 N N . LEU A 1 184 ? -8.570 11.109 27.148 1.00 84.19 184 LEU A N 1
ATOM 1493 C CA . LEU A 1 184 ? -8.606 10.072 28.191 1.00 84.19 184 LEU A CA 1
ATOM 1494 C C . LEU A 1 184 ? -9.928 9.985 28.968 1.00 84.19 184 LEU A C 1
ATOM 1496 O O . LEU A 1 184 ? -10.201 8.955 29.582 1.00 84.19 184 LEU A O 1
ATOM 1500 N N . THR A 1 185 ? -10.730 11.052 28.982 1.00 85.56 185 THR A N 1
ATOM 1501 C CA . THR A 1 185 ? -12.036 11.061 29.659 1.00 85.56 185 THR A CA 1
ATOM 1502 C C . THR A 1 185 ? -13.148 10.495 28.775 1.00 85.56 185 THR A C 1
ATOM 1504 O O . THR A 1 185 ? -14.272 10.325 29.241 1.00 85.56 185 THR A O 1
ATOM 1507 N N . GLY A 1 186 ? -12.841 10.188 27.507 1.00 81.69 186 GLY A N 1
ATOM 1508 C CA . GLY A 1 186 ? -13.811 9.763 26.502 1.00 81.69 186 GLY A CA 1
ATOM 1509 C C . GLY A 1 186 ? -14.578 10.925 25.870 1.00 81.69 186 GLY A C 1
ATOM 1510 O O . GLY A 1 186 ? -15.558 10.693 25.162 1.00 81.69 186 GLY A O 1
ATOM 1511 N N . SER A 1 187 ? -14.154 12.172 26.100 1.00 88.25 187 SER A N 1
ATOM 1512 C CA . SER A 1 187 ? -14.775 13.343 25.481 1.00 88.25 187 SER A CA 1
ATOM 1513 C C . SER A 1 187 ? -14.293 13.485 24.039 1.00 88.25 187 SER A C 1
ATOM 1515 O O . SER A 1 187 ? -13.090 13.451 23.775 1.00 88.25 187 SER A O 1
ATOM 1517 N N . LEU A 1 188 ? -15.227 13.646 23.096 1.00 92.25 188 LEU A N 1
ATOM 1518 C CA . LEU A 1 188 ? -14.906 13.856 21.682 1.00 92.25 188 LEU A CA 1
ATOM 1519 C C . LEU A 1 188 ? -14.214 15.212 21.512 1.00 92.25 188 LEU A C 1
ATOM 1521 O O . LEU A 1 188 ? -14.808 16.252 21.791 1.00 92.25 188 LEU A O 1
ATOM 1525 N N . LYS A 1 189 ? -12.969 15.198 21.035 1.00 89.94 189 LYS A N 1
ATOM 1526 C CA . LYS A 1 189 ? -12.206 16.404 20.695 1.00 89.94 189 LYS A CA 1
ATOM 1527 C C . LYS A 1 189 ? -12.449 16.836 19.263 1.00 89.94 189 LYS A C 1
ATOM 1529 O O . LYS A 1 189 ? -12.652 18.019 19.013 1.00 89.94 189 LYS A O 1
ATOM 1534 N N . LYS A 1 190 ? -12.423 15.889 18.324 1.00 90.38 190 LYS A N 1
ATOM 1535 C CA . LYS A 1 190 ? -12.541 16.202 16.898 1.00 90.38 190 LYS A CA 1
ATOM 1536 C C . LYS A 1 190 ? -13.084 15.021 16.102 1.00 90.38 190 LYS A C 1
ATOM 1538 O O . LYS A 1 190 ? -12.679 13.883 16.326 1.00 90.38 190 LYS A O 1
ATOM 1543 N N . GLU A 1 191 ? -13.968 15.302 15.149 1.00 94.19 191 GLU A N 1
ATOM 1544 C CA . GLU A 1 191 ? -14.251 14.394 14.035 1.00 94.19 191 GLU A CA 1
ATOM 1545 C C . GLU A 1 191 ? -13.229 14.695 12.933 1.00 94.19 191 GLU A C 1
ATOM 1547 O O . GLU A 1 191 ? -13.194 15.797 12.389 1.00 94.19 191 GLU A O 1
ATOM 1552 N N . LEU A 1 192 ? -12.336 13.740 12.682 1.00 93.38 192 LEU A N 1
ATOM 1553 C CA . LEU A 1 192 ? -11.223 13.867 11.742 1.00 93.38 192 LEU A CA 1
ATOM 1554 C C . LEU A 1 192 ? -11.616 13.426 10.328 1.00 93.38 192 LEU A C 1
ATOM 1556 O O . LEU A 1 192 ? -11.086 13.949 9.354 1.00 93.38 192 LEU A O 1
ATOM 1560 N N . PHE A 1 193 ? -12.562 12.493 10.211 1.00 95.38 193 PHE A N 1
ATOM 1561 C CA . PHE A 1 193 ? -13.102 12.041 8.932 1.00 95.38 193 PHE A CA 1
ATOM 1562 C C . PHE A 1 193 ? -14.529 11.512 9.097 1.00 95.38 193 PHE A C 1
ATOM 1564 O O . PHE A 1 193 ? -14.846 10.887 10.109 1.00 95.38 193 PHE A O 1
ATOM 1571 N N . ASN A 1 194 ? -15.378 11.719 8.088 1.00 96.19 194 ASN A N 1
ATOM 1572 C CA . ASN A 1 194 ? -16.731 11.167 8.021 1.00 96.19 194 ASN A CA 1
ATOM 1573 C C . ASN A 1 194 ? -17.160 11.023 6.558 1.00 96.19 194 ASN A C 1
ATOM 1575 O O . ASN A 1 194 ? -17.427 12.015 5.879 1.00 96.19 194 ASN A O 1
ATOM 1579 N N . GLY A 1 195 ? -17.212 9.792 6.054 1.00 94.19 195 GLY A N 1
ATOM 1580 C CA . GLY A 1 195 ? -17.483 9.551 4.638 1.00 94.19 195 GLY A CA 1
ATOM 1581 C C . GLY A 1 195 ? -17.688 8.082 4.299 1.00 94.19 195 GLY A C 1
ATOM 1582 O O . GLY A 1 195 ? -17.641 7.218 5.167 1.00 94.19 195 GLY A O 1
ATOM 1583 N N . GLN A 1 196 ? -17.943 7.791 3.024 1.00 92.69 196 GLN A N 1
ATOM 1584 C CA . GLN A 1 196 ? -17.944 6.417 2.519 1.00 92.69 196 GLN A CA 1
ATOM 1585 C C . GLN A 1 196 ? -16.562 6.056 1.982 1.00 92.69 196 GLN A C 1
ATOM 1587 O O . GLN A 1 196 ? -15.996 6.803 1.186 1.00 92.69 196 GLN A O 1
ATOM 1592 N N . LEU A 1 197 ? -16.061 4.890 2.378 1.00 83.38 197 LEU A N 1
ATOM 1593 C CA . LEU A 1 197 ? -14.814 4.314 1.883 1.00 83.38 197 LEU A CA 1
ATOM 1594 C C . LEU A 1 197 ? -15.108 2.977 1.199 1.00 83.38 197 LEU A C 1
ATOM 1596 O O . LEU A 1 197 ? -16.061 2.295 1.566 1.00 83.38 197 LEU A O 1
ATOM 1600 N N . LEU A 1 198 ? -14.341 2.635 0.159 1.00 77.38 198 LEU A N 1
ATOM 1601 C CA . LEU A 1 198 ? -14.392 1.316 -0.495 1.00 77.38 198 LEU A CA 1
ATOM 1602 C C . LEU A 1 198 ? -13.747 0.255 0.399 1.00 77.38 198 LEU A C 1
ATOM 1604 O O . LEU A 1 198 ? -12.962 0.620 1.256 1.00 77.38 198 LEU A O 1
ATOM 1608 N N . GLY A 1 199 ? -14.007 -1.033 0.162 1.00 73.00 199 GLY A N 1
ATOM 1609 C CA . GLY A 1 199 ? -13.249 -2.099 0.828 1.00 73.00 199 GLY A CA 1
ATOM 1610 C C . GLY A 1 199 ? -11.755 -2.029 0.485 1.00 73.00 199 GLY A C 1
ATOM 1611 O O . GLY A 1 199 ? -11.392 -1.647 -0.631 1.00 73.00 199 GLY A O 1
ATOM 1612 N N . GLY A 1 200 ? -10.901 -2.383 1.443 1.00 59.19 200 GLY A N 1
ATOM 1613 C CA . GLY A 1 200 ? -9.444 -2.335 1.330 1.00 59.19 200 GLY A CA 1
ATOM 1614 C C . GLY A 1 200 ? -8.766 -1.540 2.447 1.00 59.19 200 GLY A C 1
ATOM 1615 O O . GLY A 1 200 ? -9.412 -1.078 3.393 1.00 59.19 200 GLY A O 1
ATOM 1616 N N . THR A 1 201 ? -7.442 -1.415 2.338 1.00 72.00 201 THR A N 1
ATOM 1617 C CA . THR A 1 201 ? -6.602 -0.634 3.255 1.00 72.00 201 THR A CA 1
ATOM 1618 C C . THR A 1 201 ? -6.725 0.853 2.951 1.00 72.00 201 THR A C 1
ATOM 1620 O O . THR A 1 201 ? -6.544 1.274 1.807 1.00 72.00 201 THR A O 1
ATOM 1623 N N . HIS A 1 202 ? -6.967 1.645 3.989 1.00 79.31 202 HIS A N 1
ATOM 1624 C CA . HIS A 1 202 ? -7.030 3.099 3.935 1.00 79.31 202 HIS A CA 1
ATOM 1625 C C . HIS A 1 202 ? -5.910 3.695 4.758 1.00 79.31 202 HIS A C 1
ATOM 1627 O O . HIS A 1 202 ? -5.616 3.228 5.856 1.00 79.31 202 HIS A O 1
ATOM 1633 N N . GLN A 1 203 ? -5.324 4.754 4.217 1.00 84.06 203 GLN A N 1
ATOM 1634 C CA . GLN A 1 203 ? -4.343 5.577 4.892 1.00 84.06 203 GLN A CA 1
ATOM 1635 C C . GLN A 1 203 ? -4.864 7.011 4.878 1.00 84.06 203 GLN A C 1
ATOM 1637 O O . GLN A 1 203 ? -5.090 7.574 3.806 1.00 84.06 203 GLN A O 1
ATOM 1642 N N . LEU A 1 204 ? -5.107 7.573 6.059 1.00 85.38 204 LEU A N 1
ATOM 1643 C CA . LEU A 1 204 ? -5.533 8.958 6.220 1.00 85.38 204 LEU A CA 1
ATOM 1644 C C . LEU A 1 204 ? -4.430 9.731 6.928 1.00 85.38 204 LEU A C 1
ATOM 1646 O O . LEU A 1 204 ? -4.112 9.426 8.077 1.00 85.38 204 LEU A O 1
ATOM 1650 N N . ASP A 1 205 ? -3.888 10.742 6.258 1.00 85.62 205 ASP A N 1
ATOM 1651 C CA . ASP A 1 205 ? -3.002 11.717 6.886 1.00 85.62 205 ASP A CA 1
ATOM 1652 C C . ASP A 1 205 ? -3.867 12.755 7.606 1.00 85.62 205 ASP A C 1
ATOM 1654 O O . ASP A 1 205 ? -4.703 13.431 6.999 1.00 85.62 205 ASP A O 1
ATOM 1658 N N . LEU A 1 206 ? -3.727 12.818 8.928 1.00 85.50 206 LEU A N 1
ATOM 1659 C CA . LEU A 1 206 ? -4.590 13.578 9.820 1.00 85.50 206 LEU A CA 1
ATOM 1660 C C . LEU A 1 206 ? -3.777 14.662 10.523 1.00 85.50 206 LEU A C 1
ATOM 1662 O O . LEU A 1 206 ? -2.715 14.405 11.088 1.00 85.50 206 LEU A O 1
ATOM 1666 N N . GLU A 1 207 ? -4.321 15.876 10.505 1.00 82.75 207 GLU A N 1
ATOM 1667 C CA . GLU A 1 207 ? -3.728 17.050 11.139 1.00 82.75 207 GLU A CA 1
ATOM 1668 C C . GLU A 1 207 ? -4.689 17.658 12.167 1.00 82.75 207 GLU A C 1
ATOM 1670 O O . GLU A 1 207 ? -5.879 17.936 11.927 1.00 82.75 207 GLU A O 1
ATOM 1675 N N . ILE A 1 208 ? -4.144 17.895 13.353 1.00 80.81 208 ILE A N 1
ATOM 1676 C CA . ILE A 1 208 ? -4.814 18.594 14.436 1.00 80.81 208 ILE A CA 1
ATOM 1677 C C . ILE A 1 208 ? -4.131 19.951 14.573 1.00 80.81 208 ILE A C 1
ATOM 1679 O O . ILE A 1 208 ? -2.977 20.042 14.962 1.00 80.81 208 ILE A O 1
ATOM 1683 N N . GLN A 1 209 ? -4.870 21.014 14.245 1.00 63.97 209 GLN A N 1
ATOM 1684 C CA . GLN A 1 209 ? -4.390 22.403 14.300 1.00 63.97 209 GLN A CA 1
ATOM 1685 C C . GLN A 1 209 ? -3.976 22.855 15.713 1.00 63.97 209 GLN A C 1
ATOM 1687 O O . GLN A 1 209 ? -3.276 23.852 15.861 1.00 63.97 209 GLN A O 1
ATOM 1692 N N . GLU A 1 210 ? -4.420 22.139 16.746 1.00 65.38 210 GLU A N 1
ATOM 1693 C CA . GLU A 1 210 ? -4.048 22.355 18.143 1.00 65.38 210 GLU A CA 1
ATOM 1694 C C . GLU A 1 210 ? -3.008 21.312 18.564 1.00 65.38 210 GLU A C 1
ATOM 1696 O O . GLU A 1 210 ? -3.096 20.147 18.173 1.00 65.38 210 GLU A O 1
ATOM 1701 N N . SER A 1 211 ? -2.032 21.707 19.384 1.00 64.94 211 SER A N 1
ATOM 1702 C CA . SER A 1 211 ? -1.019 20.774 19.879 1.00 64.94 211 SER A CA 1
ATOM 1703 C C . SER A 1 211 ? -1.665 19.666 20.716 1.00 64.94 211 SER A C 1
ATOM 1705 O O . SER A 1 21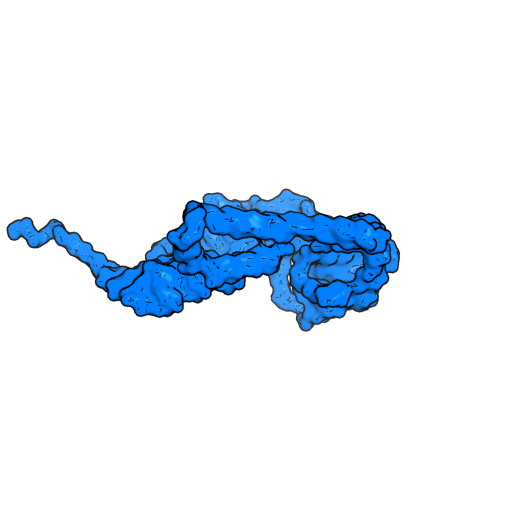1 ? -2.344 19.921 21.714 1.00 64.94 211 SER A O 1
ATOM 1707 N N . LEU A 1 212 ? -1.434 18.408 20.328 1.00 66.94 212 LEU A N 1
ATOM 1708 C CA . LEU A 1 212 ? -1.840 17.258 21.129 1.00 66.94 212 LEU A CA 1
ATOM 1709 C C . LEU A 1 212 ? -0.964 17.181 22.384 1.00 66.94 212 LEU A C 1
ATOM 1711 O O . LEU A 1 212 ? 0.137 16.650 22.339 1.00 66.94 212 LEU A O 1
ATOM 1715 N N . GLN A 1 213 ? -1.446 17.689 23.517 1.00 69.12 213 GLN A N 1
ATOM 1716 C CA . GLN A 1 213 ? -0.800 17.473 24.816 1.00 69.12 213 GLN A CA 1
ATOM 1717 C C . GLN A 1 213 ? -1.554 16.400 25.605 1.00 69.12 213 GLN A C 1
ATOM 1719 O O . GLN A 1 213 ? -2.765 16.513 25.809 1.00 69.12 213 GLN A O 1
ATOM 1724 N N . GLY A 1 214 ? -0.847 15.357 26.047 1.00 74.50 214 GLY A N 1
ATOM 1725 C CA . GLY A 1 214 ? -1.417 14.237 26.802 1.00 74.50 214 GLY A CA 1
ATOM 1726 C C . GLY A 1 214 ? -1.797 13.032 25.938 1.00 74.50 214 GLY A C 1
ATOM 1727 O O . GLY A 1 214 ? -1.349 12.892 24.806 1.00 74.50 214 GLY A O 1
ATOM 1728 N N . ILE A 1 215 ? -2.598 12.122 26.489 1.00 82.19 215 ILE A N 1
ATOM 1729 C CA . ILE A 1 215 ? -2.990 10.883 25.806 1.00 82.19 215 ILE A CA 1
ATOM 1730 C C . ILE A 1 215 ? -4.356 11.065 25.141 1.00 82.19 215 ILE A C 1
ATOM 1732 O O . ILE A 1 215 ? -5.295 11.582 25.751 1.00 82.19 215 ILE A O 1
ATOM 1736 N N . TYR A 1 216 ? -4.475 10.563 23.918 1.00 89.19 216 TYR A N 1
ATOM 1737 C CA . TYR A 1 216 ? -5.707 10.557 23.141 1.00 89.19 216 TYR A CA 1
ATOM 1738 C C . TYR A 1 216 ? -6.018 9.146 22.649 1.00 89.19 216 TYR A C 1
ATOM 1740 O O . TYR A 1 216 ? -5.152 8.273 22.616 1.00 89.19 216 TYR A O 1
ATOM 1748 N N . PHE A 1 217 ? -7.264 8.929 22.248 1.00 88.75 217 PHE A N 1
ATOM 1749 C CA . PHE A 1 217 ? -7.687 7.730 21.542 1.00 88.75 217 PHE A CA 1
ATOM 1750 C C . PHE A 1 217 ? -8.217 8.112 20.172 1.00 88.75 217 PHE A C 1
ATOM 1752 O O . PHE A 1 217 ? -9.224 8.817 20.058 1.00 88.75 217 PHE A O 1
ATOM 1759 N N . LEU A 1 218 ? -7.564 7.609 19.132 1.00 91.56 218 LEU A N 1
ATOM 1760 C CA . LEU A 1 218 ? -8.113 7.632 17.790 1.00 91.56 218 LEU A CA 1
ATOM 1761 C C . LEU A 1 218 ? -9.062 6.455 17.649 1.00 91.56 218 LEU A C 1
ATOM 1763 O O . LEU A 1 218 ? -8.696 5.322 17.936 1.00 91.56 218 LEU A O 1
ATOM 1767 N N . THR A 1 219 ? -10.291 6.718 17.239 1.00 90.94 219 THR A N 1
ATOM 1768 C CA . THR A 1 219 ? -11.317 5.702 17.056 1.00 90.94 219 THR A CA 1
ATOM 1769 C C . THR A 1 219 ? -11.818 5.732 15.627 1.00 90.94 219 THR A C 1
ATOM 1771 O O . THR A 1 219 ? -12.290 6.766 15.162 1.00 90.94 219 THR A O 1
ATOM 1774 N N . VAL A 1 220 ? -11.766 4.587 14.959 1.00 92.06 220 VAL A N 1
ATOM 1775 C CA . VAL A 1 220 ? -12.405 4.372 13.664 1.00 92.06 220 VAL A CA 1
ATOM 1776 C C . VAL A 1 220 ? -13.709 3.619 13.905 1.00 92.06 220 VAL A C 1
ATOM 1778 O O . VAL A 1 220 ? -13.712 2.544 14.501 1.00 92.06 220 VAL A O 1
ATOM 1781 N N . LEU A 1 221 ? -14.822 4.205 13.476 1.00 89.12 221 LEU A N 1
ATOM 1782 C CA . LEU A 1 221 ? -16.147 3.596 13.498 1.00 89.12 221 LEU A CA 1
ATOM 1783 C C . LEU A 1 221 ? -16.536 3.206 12.078 1.00 89.12 221 LEU A C 1
ATOM 1785 O O . LEU A 1 221 ? -16.559 4.058 11.188 1.00 89.12 221 LEU A O 1
ATOM 1789 N N . THR A 1 222 ? -16.879 1.940 11.887 1.00 84.19 222 THR A N 1
ATOM 1790 C CA . THR A 1 222 ? -17.503 1.428 10.665 1.00 84.19 222 THR A CA 1
ATOM 1791 C C . THR A 1 222 ? -18.977 1.109 10.939 1.00 84.19 222 THR A C 1
ATOM 1793 O O . THR A 1 222 ? -19.504 1.405 12.013 1.00 84.19 222 THR A O 1
ATOM 1796 N N . GLU A 1 223 ? -19.687 0.506 9.982 1.00 81.00 223 GLU A N 1
ATOM 1797 C CA . GLU A 1 223 ? -21.087 0.106 10.191 1.00 81.00 223 GLU A CA 1
ATOM 1798 C C . GLU A 1 223 ? -21.250 -1.003 11.242 1.00 81.00 223 GLU A C 1
ATOM 1800 O O . GLU A 1 223 ? -22.345 -1.183 11.781 1.00 81.00 223 GLU A O 1
ATOM 1805 N N . ARG A 1 224 ? -20.189 -1.774 11.510 1.00 71.25 224 ARG A N 1
ATOM 1806 C CA . ARG A 1 224 ? -20.234 -2.960 12.380 1.00 71.25 224 ARG A CA 1
ATOM 1807 C C . ARG A 1 224 ? -19.166 -2.973 13.458 1.00 71.25 224 ARG A C 1
ATOM 1809 O O . ARG A 1 224 ? -19.355 -3.636 14.475 1.00 71.25 224 ARG A O 1
ATOM 1816 N N . GLU A 1 225 ? -18.067 -2.268 13.238 1.00 75.88 225 GLU A N 1
ATOM 1817 C CA . GLU A 1 225 ? -16.856 -2.409 14.031 1.00 75.88 225 GLU A CA 1
ATOM 1818 C C . GLU A 1 225 ? -16.406 -1.059 14.577 1.00 75.88 225 GLU A C 1
ATOM 1820 O O . GLU A 1 225 ? -16.702 0.016 14.043 1.00 75.88 225 GLU A O 1
ATOM 1825 N N . ARG A 1 226 ? -15.694 -1.135 15.696 1.00 82.75 226 ARG A N 1
ATOM 1826 C CA . ARG A 1 226 ? -15.059 0.001 16.341 1.00 82.75 226 ARG A CA 1
ATOM 1827 C C . ARG A 1 226 ? -13.630 -0.393 16.660 1.00 82.75 226 ARG A C 1
ATOM 1829 O O . ARG A 1 226 ? -13.410 -1.239 17.522 1.00 82.75 226 ARG A O 1
ATOM 1836 N N . PHE A 1 227 ? -12.693 0.297 16.033 1.00 80.69 227 PHE A N 1
ATOM 1837 C CA . PHE A 1 227 ? -11.268 0.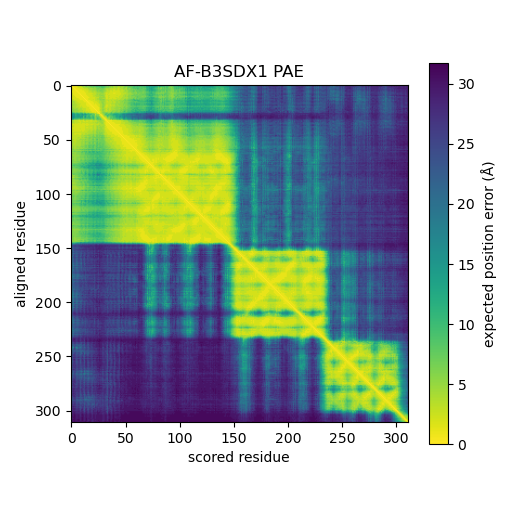165 16.303 1.00 80.69 227 PHE A CA 1
ATOM 1838 C C . PHE A 1 227 ? -10.812 1.381 17.096 1.00 80.69 227 PHE A C 1
ATOM 1840 O O . PHE A 1 227 ? -11.252 2.498 16.816 1.00 80.69 227 PHE A O 1
ATOM 1847 N N . SER A 1 228 ? -9.949 1.191 18.089 1.00 81.94 228 SER A N 1
ATOM 1848 C CA . SER A 1 228 ? -9.414 2.296 18.880 1.00 81.94 228 SER A CA 1
ATOM 1849 C C . SER A 1 228 ? -7.932 2.094 19.151 1.00 81.94 228 SER A C 1
ATOM 1851 O O . SER A 1 228 ? -7.547 1.054 19.669 1.00 81.94 228 SER A O 1
ATOM 1853 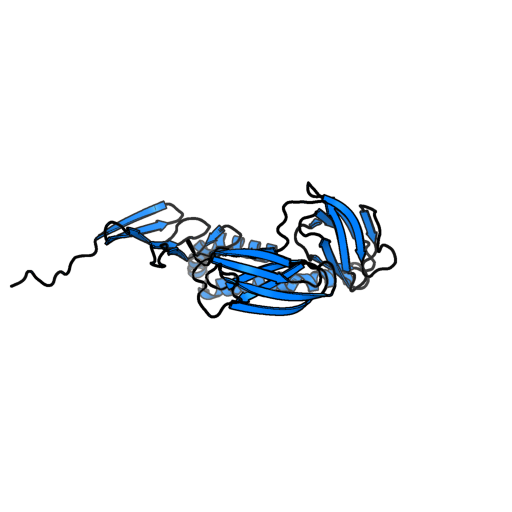N N . GLU A 1 229 ? -7.135 3.122 18.875 1.00 82.25 229 GLU A N 1
ATOM 1854 C CA . GLU A 1 229 ? -5.704 3.155 19.161 1.00 82.25 229 GLU A CA 1
ATOM 1855 C C . GLU A 1 229 ? -5.343 4.325 20.059 1.00 82.25 229 GLU A C 1
ATOM 1857 O O . GLU A 1 229 ? -5.892 5.426 19.946 1.00 82.25 229 GLU A O 1
ATOM 1862 N N . LYS A 1 230 ? -4.395 4.080 20.964 1.00 83.19 230 LYS A N 1
ATOM 1863 C CA . LYS A 1 230 ? -3.885 5.105 21.873 1.00 83.19 230 LYS A CA 1
ATOM 1864 C C . LYS A 1 230 ? -2.836 5.945 21.146 1.00 83.19 230 LYS A C 1
ATOM 1866 O O . LYS A 1 230 ? -1.824 5.407 20.713 1.00 83.19 230 LYS A O 1
ATOM 1871 N N . ILE A 1 231 ? -3.012 7.262 21.124 1.00 84.56 231 ILE A N 1
ATOM 1872 C CA . ILE A 1 231 ? -2.008 8.233 20.674 1.00 84.56 231 ILE A CA 1
ATOM 1873 C C . ILE A 1 231 ? -1.382 8.892 21.903 1.00 84.56 231 ILE A C 1
ATOM 1875 O O . ILE A 1 231 ? -2.091 9.432 22.755 1.00 84.56 231 ILE A O 1
ATOM 1879 N N . ASP A 1 232 ? -0.056 8.855 22.002 1.00 76.50 232 ASP A N 1
ATOM 1880 C CA . ASP A 1 232 ? 0.687 9.652 22.975 1.00 76.50 232 ASP A CA 1
ATOM 1881 C C . ASP A 1 232 ? 1.062 11.004 22.350 1.00 76.50 232 ASP A C 1
ATOM 1883 O O . ASP A 1 232 ? 1.809 11.063 21.378 1.00 76.50 232 ASP A O 1
ATOM 1887 N N . GLY A 1 233 ? 0.521 12.096 22.888 1.00 63.03 233 GLY A N 1
ATOM 1888 C CA . GLY A 1 233 ? 0.880 13.468 22.519 1.00 63.03 233 GLY A CA 1
ATOM 1889 C C . GLY A 1 233 ? 2.202 13.942 23.138 1.00 63.03 233 GLY A C 1
ATOM 1890 O O . GLY A 1 233 ? 2.696 15.027 22.840 1.00 63.03 233 GLY A O 1
ATOM 1891 N N . THR A 1 234 ? 2.791 13.142 24.031 1.00 57.94 234 THR A N 1
ATOM 1892 C CA . THR A 1 234 ? 4.038 13.468 24.729 1.00 57.94 234 THR A CA 1
ATOM 1893 C C . THR A 1 234 ? 5.217 13.020 23.874 1.00 57.94 234 THR A C 1
ATOM 1895 O O . THR A 1 234 ? 5.706 11.893 23.981 1.00 57.94 234 THR A O 1
ATOM 1898 N N . VAL A 1 235 ? 5.678 13.884 22.975 1.00 53.28 235 VAL A N 1
ATOM 1899 C CA . VAL A 1 235 ? 6.828 13.558 22.132 1.00 53.28 235 VAL A CA 1
ATOM 1900 C C . VAL A 1 235 ? 8.106 13.530 22.970 1.00 53.28 235 VAL A C 1
ATOM 1902 O O . VAL A 1 235 ? 8.522 14.550 23.508 1.00 53.28 235 VAL A O 1
ATOM 1905 N N . LYS A 1 236 ? 8.746 12.359 23.064 1.00 56.31 236 LYS A N 1
ATOM 1906 C CA . LYS A 1 236 ? 10.058 12.202 23.718 1.00 56.31 236 LYS A CA 1
ATOM 1907 C C . LYS A 1 236 ? 11.233 12.463 22.770 1.00 56.31 236 LYS A C 1
ATOM 1909 O O . LYS A 1 236 ? 12.318 12.781 23.239 1.00 56.31 236 LYS A O 1
ATOM 1914 N N . GLU A 1 237 ? 11.026 12.382 21.456 1.00 57.31 237 GLU A N 1
ATOM 1915 C CA . GLU A 1 237 ? 12.061 12.614 20.445 1.00 57.31 237 GLU A CA 1
ATOM 1916 C C . GLU A 1 237 ? 11.410 12.915 19.079 1.00 57.31 237 GLU A C 1
ATOM 1918 O O . GLU A 1 237 ? 10.469 12.232 18.681 1.00 57.31 237 GLU A O 1
ATOM 1923 N N . THR A 1 238 ? 11.876 13.942 18.367 1.00 60.28 238 THR A N 1
ATOM 1924 C CA . THR A 1 238 ? 11.506 14.227 16.966 1.00 60.28 238 THR A CA 1
ATOM 1925 C C . THR A 1 238 ? 12.743 14.125 16.097 1.00 60.28 238 THR A C 1
ATOM 1927 O O . THR A 1 238 ? 13.818 14.534 16.527 1.00 60.28 238 THR A O 1
ATOM 1930 N N . GLY A 1 239 ? 12.588 13.637 14.873 1.00 64.81 239 GLY A N 1
ATOM 1931 C CA . GLY A 1 239 ? 13.653 13.595 13.886 1.00 64.81 239 GLY A CA 1
ATOM 1932 C C . GLY A 1 239 ? 13.188 12.931 12.604 1.00 64.81 239 GLY A C 1
ATOM 1933 O O . GLY A 1 239 ? 12.070 12.415 12.529 1.00 64.81 239 GLY A O 1
ATOM 1934 N N . PHE A 1 240 ? 14.038 12.974 11.588 1.00 56.16 240 PHE A N 1
ATOM 1935 C CA . PHE A 1 240 ? 13.736 12.404 10.285 1.00 56.16 240 PHE A CA 1
ATOM 1936 C C . PHE A 1 240 ? 14.504 11.100 10.108 1.00 56.16 240 PHE A C 1
ATOM 1938 O O . PHE A 1 240 ? 15.633 10.949 10.577 1.00 56.16 240 PHE A O 1
ATOM 1945 N N . PHE A 1 241 ? 13.872 10.149 9.430 1.00 55.56 241 PHE A N 1
ATOM 1946 C CA . PHE A 1 241 ? 14.543 8.966 8.919 1.00 55.56 241 PHE A CA 1
ATOM 1947 C C . PHE A 1 241 ? 14.585 9.065 7.399 1.00 55.56 241 PHE A C 1
ATOM 1949 O O . PHE A 1 241 ? 13.545 9.269 6.772 1.00 55.56 241 PHE A O 1
ATOM 1956 N N . LYS A 1 242 ? 15.766 8.877 6.812 1.00 52.19 242 LYS A N 1
ATOM 1957 C CA . LYS A 1 242 ? 15.949 8.653 5.375 1.00 52.19 242 LYS A CA 1
ATOM 1958 C C . LYS A 1 242 ? 16.280 7.171 5.199 1.00 52.19 242 LYS A C 1
ATOM 1960 O O . LYS A 1 242 ? 17.204 6.671 5.831 1.00 52.19 242 LYS A O 1
ATOM 1965 N N . ASP A 1 243 ? 15.462 6.433 4.452 1.00 58.88 243 ASP A N 1
ATOM 1966 C CA . ASP A 1 243 ? 15.641 4.990 4.196 1.00 58.88 243 ASP A CA 1
ATOM 1967 C C . ASP A 1 243 ? 15.757 4.100 5.455 1.00 58.88 243 ASP A C 1
ATOM 1969 O O . ASP A 1 243 ? 16.458 3.087 5.473 1.00 58.88 243 ASP A O 1
ATOM 1973 N N . GLY A 1 244 ? 15.056 4.472 6.533 1.00 57.75 244 GLY A N 1
ATOM 1974 C CA . GLY A 1 244 ? 15.098 3.762 7.821 1.00 57.75 244 GLY A CA 1
ATOM 1975 C C . GLY A 1 244 ? 16.319 4.091 8.688 1.00 57.75 244 GLY A C 1
ATOM 1976 O O . GLY A 1 244 ? 16.526 3.452 9.719 1.00 57.75 244 GLY A O 1
ATOM 1977 N N . ILE A 1 245 ? 17.109 5.090 8.292 1.00 62.59 245 ILE A N 1
ATOM 1978 C CA . ILE A 1 245 ? 18.324 5.538 8.968 1.00 62.59 245 ILE A CA 1
ATOM 1979 C C . ILE A 1 245 ? 18.103 6.967 9.517 1.00 62.59 245 ILE A C 1
ATOM 1981 O O . ILE A 1 245 ? 17.557 7.797 8.790 1.00 62.59 245 ILE A O 1
ATOM 1985 N N . PRO A 1 246 ? 18.476 7.280 10.779 1.00 69.81 246 PRO A N 1
ATOM 1986 C CA . PRO A 1 246 ? 18.345 8.632 11.330 1.00 69.81 246 PRO A CA 1
ATOM 1987 C C . PRO A 1 246 ? 19.099 9.673 10.495 1.00 69.81 246 PRO A C 1
ATOM 1989 O O . PRO A 1 246 ? 20.292 9.506 10.243 1.00 69.81 246 PRO A O 1
ATOM 1992 N N . GLU A 1 247 ? 18.417 10.750 10.115 1.00 72.81 247 GLU A N 1
ATOM 1993 C CA . GLU A 1 247 ? 18.940 11.807 9.248 1.00 72.81 247 GLU A CA 1
ATOM 1994 C C . GLU A 1 247 ? 18.494 13.192 9.741 1.00 72.81 247 GLU A C 1
ATOM 1996 O O . GLU A 1 247 ? 17.391 13.377 10.267 1.00 72.81 247 GLU A O 1
ATOM 2001 N N . GLY A 1 248 ? 19.362 14.182 9.566 1.00 74.62 248 GLY A N 1
ATOM 2002 C CA . GLY A 1 248 ? 19.094 15.576 9.878 1.00 74.62 248 GLY A CA 1
ATOM 2003 C C . GLY A 1 248 ? 18.997 15.872 11.373 1.00 74.62 248 GLY A C 1
ATOM 2004 O O . GLY A 1 248 ? 19.590 15.205 12.223 1.00 74.62 248 GLY A O 1
ATOM 2005 N N . LYS A 1 249 ? 18.262 16.936 11.695 1.00 76.62 249 LYS A N 1
ATOM 2006 C CA . LYS A 1 249 ? 18.146 17.461 13.054 1.00 76.62 249 LYS A CA 1
ATOM 2007 C C . LYS A 1 249 ? 17.096 16.704 13.854 1.00 76.62 249 LYS A C 1
ATOM 2009 O O . LYS A 1 249 ? 15.943 16.582 13.448 1.00 76.62 249 LYS A O 1
ATOM 2014 N N . TRP A 1 250 ? 17.513 16.267 15.027 1.00 77.50 250 TRP A N 1
ATOM 2015 C CA . TRP A 1 250 ? 16.737 15.539 16.008 1.00 77.50 250 TRP A CA 1
ATOM 2016 C C . TRP A 1 250 ? 16.607 16.382 17.276 1.00 77.50 250 TRP A C 1
ATOM 2018 O O . TRP A 1 250 ? 17.565 17.017 17.718 1.00 77.50 250 TRP A O 1
ATOM 2028 N N . LEU A 1 251 ? 15.415 16.427 17.859 1.00 69.62 251 LEU A N 1
ATOM 2029 C CA . LEU A 1 251 ? 15.137 17.172 19.083 1.00 69.62 251 LEU A CA 1
ATOM 2030 C C . LEU A 1 251 ? 14.577 16.230 20.137 1.00 69.62 251 LEU A C 1
ATOM 2032 O O . LEU A 1 251 ? 13.624 15.503 19.868 1.00 69.62 251 LEU A O 1
ATOM 2036 N N . THR A 1 252 ? 15.126 16.295 21.340 1.00 66.75 252 THR A N 1
ATOM 2037 C CA . THR A 1 252 ? 14.606 15.599 22.520 1.00 66.75 252 THR A CA 1
ATOM 2038 C C . THR A 1 252 ? 13.951 16.627 23.432 1.00 66.75 252 THR A C 1
ATOM 2040 O O . THR A 1 252 ? 14.450 17.752 23.562 1.00 66.75 252 THR A O 1
ATOM 2043 N N . PHE A 1 253 ? 12.836 16.246 24.050 1.00 63.91 253 PHE A N 1
ATOM 2044 C CA . PHE A 1 253 ? 12.068 17.105 24.946 1.00 63.91 253 PHE A CA 1
ATOM 2045 C C . PHE A 1 253 ? 11.844 16.420 26.300 1.00 63.91 253 PHE A C 1
ATOM 2047 O O . PHE A 1 253 ? 11.744 15.193 26.384 1.00 63.91 253 PHE A O 1
ATOM 2054 N N . ALA A 1 254 ? 11.787 17.225 27.355 1.00 56.44 254 ALA A N 1
ATOM 2055 C CA . ALA A 1 254 ? 11.371 16.853 28.698 1.00 56.44 254 ALA A CA 1
ATOM 2056 C C . ALA A 1 254 ? 9.857 16.596 28.748 1.00 56.44 254 ALA A C 1
ATOM 2058 O O . ALA A 1 254 ? 9.108 16.943 27.833 1.00 56.44 254 ALA A O 1
ATOM 2059 N N . ALA A 1 255 ? 9.385 16.004 29.848 1.00 51.19 255 ALA A N 1
ATOM 2060 C CA . ALA A 1 255 ? 7.964 15.707 30.043 1.00 51.19 255 ALA A CA 1
ATOM 2061 C C . ALA A 1 255 ? 7.067 16.963 30.102 1.00 51.19 255 ALA A C 1
ATOM 2063 O O . ALA A 1 255 ? 5.862 16.858 29.888 1.00 51.19 255 ALA A O 1
ATOM 2064 N N . ASP A 1 256 ? 7.644 18.131 30.388 1.00 54.03 256 ASP A N 1
ATOM 2065 C CA . ASP A 1 256 ? 6.979 19.439 30.418 1.00 54.03 256 ASP A CA 1
ATOM 2066 C C . ASP A 1 256 ? 7.088 20.217 29.089 1.00 54.03 256 ASP A C 1
ATOM 2068 O O . ASP A 1 256 ? 6.543 21.314 28.967 1.00 54.03 256 ASP A O 1
ATOM 2072 N N . GLY A 1 257 ? 7.744 19.636 28.078 1.00 52.00 257 GLY A N 1
ATOM 2073 C CA . GLY A 1 257 ? 7.930 20.235 26.758 1.00 52.00 257 GLY A CA 1
ATOM 2074 C C . GLY A 1 257 ? 9.177 21.111 26.619 1.00 52.00 257 GLY A C 1
ATOM 2075 O O . GLY A 1 257 ? 9.411 21.639 25.527 1.00 52.00 257 GLY A O 1
ATOM 2076 N N . GLU A 1 258 ? 10.006 21.259 27.661 1.00 61.66 258 GLU A N 1
ATOM 2077 C CA . GLU A 1 258 ? 11.302 21.921 27.513 1.00 61.66 258 GLU A CA 1
ATOM 2078 C C . GLU A 1 258 ? 12.248 21.091 26.640 1.00 61.66 258 GLU A C 1
ATOM 2080 O O . GLU A 1 258 ? 12.283 19.864 26.684 1.00 61.66 258 GLU A O 1
ATOM 2085 N N . LYS A 1 259 ? 13.038 21.757 25.800 1.00 68.19 259 LYS A N 1
ATOM 2086 C CA . LYS A 1 259 ? 13.993 21.078 24.925 1.00 68.19 259 LYS A CA 1
ATOM 2087 C C . LYS A 1 259 ? 15.213 20.616 25.723 1.00 68.19 259 LYS A C 1
ATOM 2089 O O . LYS A 1 259 ? 15.943 21.442 26.265 1.00 68.19 259 LYS A O 1
ATOM 2094 N N . THR A 1 260 ? 15.478 19.313 25.704 1.00 69.19 260 THR A N 1
ATOM 2095 C CA . THR A 1 260 ? 16.564 18.669 26.462 1.00 69.19 260 THR A CA 1
ATOM 2096 C C . THR A 1 260 ? 17.740 18.257 25.594 1.00 69.19 260 THR A C 1
ATOM 2098 O O . THR A 1 260 ? 18.866 18.166 26.090 1.00 69.19 260 THR A O 1
ATOM 2101 N N . ALA A 1 261 ? 17.532 18.077 24.285 1.00 73.75 261 ALA A N 1
ATOM 2102 C CA . ALA A 1 261 ? 18.631 17.894 23.346 1.00 73.75 261 ALA A CA 1
ATOM 2103 C C . ALA A 1 261 ? 18.318 18.375 21.922 1.00 73.75 261 ALA A C 1
ATOM 2105 O O . ALA A 1 261 ? 17.176 18.415 21.469 1.00 73.75 261 ALA A O 1
ATOM 2106 N N . GLU A 1 262 ? 19.380 18.738 21.214 1.00 80.12 262 GLU A N 1
ATOM 2107 C CA . GLU A 1 262 ? 19.451 18.903 19.771 1.00 80.12 262 GLU A CA 1
ATOM 2108 C C . GLU A 1 262 ? 20.596 18.032 19.274 1.00 80.12 262 GLU A C 1
ATOM 2110 O O . GLU A 1 262 ? 21.743 18.223 19.678 1.00 80.12 262 GLU A O 1
ATOM 2115 N N . LEU A 1 263 ? 20.271 17.066 18.429 1.00 80.00 263 LEU A N 1
ATOM 2116 C CA . LEU A 1 263 ? 21.190 16.097 17.860 1.00 80.00 263 LEU A CA 1
ATOM 2117 C C . LEU A 1 263 ? 21.157 16.273 16.341 1.00 80.00 263 LEU A C 1
ATOM 2119 O O . LEU A 1 263 ? 20.119 16.621 15.789 1.00 80.00 263 LEU A O 1
ATOM 2123 N N . ASN A 1 264 ? 22.265 16.024 15.657 1.00 76.56 264 ASN A N 1
ATOM 2124 C CA . ASN A 1 264 ? 22.298 16.037 14.197 1.00 76.56 264 ASN A CA 1
ATOM 2125 C C . ASN A 1 264 ? 22.851 14.705 13.693 1.00 76.56 264 ASN A C 1
ATOM 2127 O O . ASN A 1 264 ? 23.890 14.232 14.158 1.00 76.56 264 ASN A O 1
ATOM 2131 N N . TYR A 1 265 ? 22.131 14.076 12.774 1.00 74.25 265 TYR A N 1
ATOM 2132 C CA . TYR A 1 265 ? 22.512 12.811 12.168 1.00 74.25 265 TYR A CA 1
ATOM 2133 C C . TYR A 1 265 ? 22.753 12.994 10.673 1.00 74.25 265 TYR A C 1
ATOM 2135 O O . TYR A 1 265 ? 22.040 13.741 10.011 1.00 74.25 265 TYR A O 1
ATOM 2143 N N . GLN A 1 266 ? 23.764 12.303 10.164 1.00 74.81 266 GLN A N 1
ATOM 2144 C CA . GLN A 1 266 ? 24.038 12.151 8.742 1.00 74.81 266 GLN A CA 1
ATOM 2145 C C . GLN A 1 266 ? 24.420 10.689 8.515 1.00 74.81 266 GLN A C 1
ATOM 2147 O O . GLN A 1 266 ? 25.295 10.161 9.217 1.00 74.81 266 GLN A O 1
ATOM 2152 N N . ASP A 1 267 ? 23.721 10.015 7.605 1.00 77.56 267 ASP A N 1
ATOM 2153 C CA . ASP A 1 267 ? 23.904 8.592 7.293 1.00 77.56 267 ASP A CA 1
ATOM 2154 C C . ASP A 1 267 ? 23.782 7.683 8.532 1.00 77.56 267 ASP A C 1
ATOM 2156 O O . ASP A 1 267 ? 24.506 6.693 8.702 1.00 77.56 267 ASP A O 1
ATOM 2160 N N . GLY A 1 268 ? 22.897 8.050 9.466 1.00 75.25 268 GLY A N 1
ATOM 2161 C CA . GLY A 1 268 ? 22.655 7.296 10.702 1.00 75.25 268 GLY A CA 1
ATOM 2162 C C . GLY A 1 268 ? 23.716 7.465 11.770 1.00 75.25 268 GLY A C 1
ATOM 2163 O O . GLY A 1 268 ? 23.633 6.844 12.833 1.00 75.25 268 GLY A O 1
ATOM 2164 N N . LYS A 1 269 ? 24.719 8.302 11.512 1.00 78.94 269 LYS A N 1
ATOM 2165 C CA . LYS A 1 269 ? 25.783 8.613 12.457 1.00 78.94 269 LYS A CA 1
ATOM 2166 C C . LYS A 1 269 ? 25.631 10.036 12.953 1.00 78.94 269 LYS A C 1
ATOM 2168 O O . LYS A 1 269 ? 25.186 10.922 12.237 1.00 78.94 269 LYS A O 1
ATOM 2173 N N . ARG A 1 270 ? 26.050 10.265 14.194 1.00 77.31 270 ARG A N 1
ATOM 2174 C CA . ARG A 1 270 ? 26.121 11.611 14.764 1.00 77.31 270 ARG A CA 1
ATOM 2175 C C . ARG A 1 270 ? 27.072 12.472 13.926 1.00 77.31 270 ARG A C 1
ATOM 2177 O O . ARG A 1 270 ? 28.231 12.090 13.752 1.00 77.31 270 ARG A O 1
ATOM 2184 N N . HIS A 1 271 ? 26.595 13.601 13.415 1.00 77.44 271 HIS A N 1
ATOM 2185 C CA . HIS A 1 271 ? 27.367 14.510 12.572 1.00 77.44 271 HIS A CA 1
ATOM 2186 C C . HIS A 1 271 ? 26.922 15.955 12.814 1.00 77.44 271 HIS A C 1
ATOM 2188 O O . HIS A 1 271 ? 25.734 16.249 12.791 1.00 77.44 271 HIS A O 1
ATOM 2194 N N . GLY A 1 272 ? 27.866 16.864 13.038 1.00 77.44 272 GLY A N 1
ATOM 2195 C CA . GLY A 1 272 ? 27.598 18.268 13.342 1.00 77.44 272 GLY A CA 1
ATOM 2196 C C . GLY A 1 272 ? 27.546 18.567 14.840 1.00 77.44 272 GLY A C 1
ATOM 2197 O O . GLY A 1 272 ? 28.066 17.813 15.664 1.00 77.44 272 GLY A O 1
ATOM 2198 N N . GLU A 1 273 ? 26.959 19.711 15.184 1.00 75.31 273 GLU A N 1
ATOM 2199 C CA . GLU A 1 273 ? 26.885 20.219 16.556 1.00 75.31 273 GLU A CA 1
ATOM 2200 C C . GLU A 1 273 ? 25.709 19.608 17.319 1.00 75.31 273 GLU A C 1
ATOM 2202 O O . GLU A 1 273 ? 24.591 19.519 16.811 1.00 75.31 273 GLU A O 1
ATOM 2207 N N . PHE A 1 274 ? 25.962 19.212 18.560 1.00 79.12 274 PHE A N 1
ATOM 2208 C CA . PHE A 1 274 ? 24.983 18.653 19.479 1.00 79.12 274 PHE A CA 1
ATOM 2209 C C . PHE A 1 274 ? 24.871 19.590 20.655 1.00 79.12 274 PHE A C 1
ATOM 2211 O O . PHE A 1 274 ? 25.893 19.978 21.215 1.00 79.12 274 PHE A O 1
ATOM 2218 N N . ARG A 1 275 ? 23.651 19.891 21.087 1.00 78.62 275 ARG A N 1
ATOM 2219 C CA . ARG A 1 275 ? 23.429 20.609 22.339 1.00 78.62 275 ARG A CA 1
ATOM 2220 C C . ARG A 1 275 ? 22.603 19.739 23.269 1.00 78.62 275 A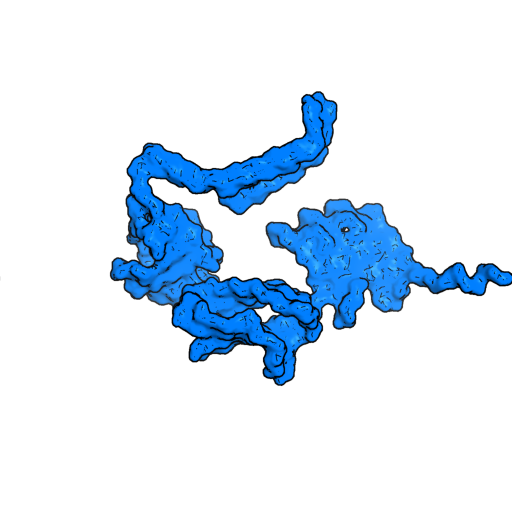RG A C 1
ATOM 2222 O O . ARG A 1 275 ? 21.517 19.319 22.895 1.00 78.62 275 ARG A O 1
ATOM 2229 N N . VAL A 1 276 ? 23.120 19.454 24.459 1.00 75.25 276 VAL A N 1
ATOM 2230 C CA . VAL A 1 276 ? 22.431 18.650 25.481 1.00 75.25 276 VAL A CA 1
ATOM 2231 C C . VAL A 1 276 ? 22.307 19.485 26.741 1.00 75.25 276 VAL A C 1
ATOM 2233 O O . VAL A 1 276 ? 23.313 19.998 27.229 1.00 75.25 276 VAL A O 1
ATOM 2236 N N . TRP A 1 277 ? 21.095 19.625 27.259 1.00 75.06 277 TRP A N 1
ATOM 2237 C CA . TRP A 1 277 ? 20.812 20.361 28.485 1.00 75.06 277 TRP A CA 1
ATOM 2238 C C . TRP A 1 277 ? 20.701 19.378 29.655 1.00 75.06 277 TRP A C 1
ATOM 2240 O O . TRP A 1 277 ? 20.029 18.356 29.551 1.00 75.06 277 TRP A O 1
ATOM 2250 N N . ASP A 1 278 ? 21.388 19.672 30.758 1.00 61.72 278 ASP A N 1
ATOM 2251 C CA . ASP A 1 278 ? 21.274 18.931 32.015 1.00 61.72 278 ASP A CA 1
ATOM 2252 C C . ASP A 1 278 ? 20.285 19.665 32.931 1.00 61.72 278 ASP A C 1
ATOM 2254 O O . ASP A 1 278 ? 20.589 20.734 33.474 1.00 61.72 278 ASP A O 1
ATOM 2258 N N . GLU A 1 279 ? 19.096 19.079 33.081 1.00 56.78 279 GLU A N 1
ATOM 2259 C CA . GLU A 1 279 ? 17.979 19.621 33.866 1.00 56.78 279 GLU A CA 1
ATOM 2260 C C . GLU A 1 279 ? 18.334 19.849 35.344 1.00 56.78 279 GLU A C 1
ATOM 2262 O O . GLU A 1 279 ? 17.763 20.726 35.990 1.00 56.78 279 GLU A O 1
ATOM 2267 N N . PHE A 1 280 ? 19.309 19.114 35.891 1.00 53.81 280 PHE A N 1
ATOM 2268 C CA . PHE A 1 280 ? 19.659 19.193 37.311 1.00 53.81 280 PHE A CA 1
ATOM 2269 C C . PHE A 1 280 ? 20.713 20.255 37.618 1.00 53.81 280 PHE A C 1
ATOM 2271 O O . PHE A 1 280 ? 20.796 20.723 38.754 1.00 53.81 280 PHE A O 1
ATOM 2278 N N . THR A 1 281 ? 21.543 20.625 36.637 1.00 56.28 281 THR A N 1
ATOM 2279 C CA . THR A 1 281 ? 22.725 21.471 36.877 1.00 56.28 281 THR A CA 1
ATOM 2280 C C . THR A 1 281 ? 22.682 22.832 36.183 1.00 56.28 281 THR A C 1
ATOM 2282 O O . THR A 1 281 ? 23.653 23.582 36.278 1.00 56.28 281 THR A O 1
ATOM 2285 N N . GLN A 1 282 ? 21.582 23.169 35.489 1.00 64.56 282 GLN A N 1
ATOM 2286 C CA . GLN A 1 282 ? 21.451 24.377 34.648 1.00 64.56 282 GLN A CA 1
ATOM 2287 C C . GLN A 1 282 ? 22.617 24.565 33.655 1.00 64.56 282 GLN A C 1
ATOM 2289 O O . GLN A 1 282 ? 22.909 25.675 33.195 1.00 64.56 282 GLN A O 1
ATOM 2294 N N . ALA A 1 283 ? 23.294 23.471 33.318 1.00 67.69 283 ALA A N 1
ATOM 2295 C CA . ALA A 1 283 ? 24.395 23.439 32.378 1.00 67.69 283 ALA A CA 1
ATOM 2296 C C . ALA A 1 283 ? 23.912 22.881 31.039 1.00 67.69 283 ALA A C 1
ATOM 2298 O O . ALA A 1 283 ? 22.960 22.103 30.970 1.00 67.69 283 ALA A O 1
ATOM 2299 N N . TYR A 1 284 ? 24.602 23.247 29.966 1.00 74.88 284 TYR A N 1
ATOM 2300 C CA . TYR A 1 284 ? 24.473 22.562 28.690 1.00 74.88 284 TYR A CA 1
ATOM 2301 C C . TYR A 1 284 ? 25.848 22.176 28.155 1.00 74.88 284 TYR A C 1
ATOM 2303 O O . TYR A 1 284 ? 26.866 22.804 28.452 1.00 74.88 284 TYR A O 1
ATOM 2311 N N . MET A 1 285 ? 25.884 21.105 27.376 1.00 72.50 285 MET A N 1
ATOM 2312 C CA . MET A 1 285 ? 27.066 20.659 26.656 1.00 72.50 285 MET A CA 1
ATOM 2313 C C . MET A 1 285 ? 26.870 20.914 25.171 1.00 72.50 285 MET A C 1
ATOM 2315 O O . MET A 1 285 ? 25.804 20.623 24.635 1.00 72.50 285 MET A O 1
ATOM 2319 N N . GLU A 1 286 ? 27.908 21.429 24.524 1.00 79.19 286 GLU A N 1
ATOM 2320 C CA . GLU A 1 286 ? 28.028 21.462 23.071 1.00 79.19 286 GLU A CA 1
ATOM 2321 C C . GLU A 1 286 ? 29.050 20.423 22.642 1.00 79.19 286 GLU A C 1
ATOM 2323 O O . GLU A 1 286 ? 30.196 20.463 23.093 1.00 79.19 286 GLU A O 1
ATOM 2328 N N . ILE A 1 287 ? 28.636 19.470 21.817 1.00 80.31 287 ILE A N 1
ATOM 2329 C CA . ILE A 1 287 ? 29.481 18.364 21.379 1.00 80.31 287 ILE A CA 1
ATOM 2330 C C . ILE A 1 287 ? 29.474 18.331 19.855 1.00 80.31 287 ILE A C 1
ATOM 2332 O O . ILE A 1 287 ? 28.423 18.178 19.247 1.00 80.31 287 ILE A O 1
ATOM 2336 N N . SER A 1 288 ? 30.639 18.428 19.233 1.00 77.69 288 SER A N 1
ATOM 2337 C CA . SER A 1 288 ? 30.769 18.338 17.782 1.00 77.69 288 SER A CA 1
ATOM 2338 C C . SER A 1 288 ? 31.143 16.904 17.405 1.00 77.69 288 SER A C 1
ATOM 2340 O O . SER A 1 288 ? 32.099 16.343 17.957 1.00 77.69 288 SER A O 1
ATOM 2342 N N . TYR A 1 289 ? 30.420 16.319 16.452 1.00 73.75 289 TYR A N 1
ATOM 2343 C CA . TYR A 1 289 ? 30.706 14.998 15.891 1.00 73.75 289 TYR A CA 1
ATOM 2344 C C . TYR A 1 289 ? 30.991 15.079 14.392 1.00 73.75 289 TYR A C 1
ATOM 2346 O O . TYR A 1 289 ? 30.397 15.888 13.685 1.00 73.75 289 TYR A O 1
ATOM 2354 N N . VAL A 1 290 ? 31.850 14.195 13.890 1.00 75.50 290 VAL A N 1
ATOM 2355 C CA . VAL A 1 290 ? 32.022 13.944 12.452 1.00 75.50 290 VAL A CA 1
ATOM 2356 C C . VAL A 1 290 ? 31.993 12.437 12.239 1.00 75.50 290 VAL A C 1
ATOM 2358 O O . VAL A 1 290 ? 32.788 11.707 12.824 1.00 75.50 290 VAL A O 1
ATOM 2361 N N . ASN A 1 291 ? 31.059 11.957 11.415 1.00 73.62 291 ASN A N 1
ATOM 2362 C CA . ASN A 1 291 ? 30.913 10.539 11.058 1.00 73.62 291 ASN A CA 1
ATOM 2363 C C . ASN A 1 291 ? 30.823 9.583 12.264 1.00 73.62 291 ASN A C 1
ATOM 2365 O O . ASN A 1 291 ? 31.309 8.451 12.210 1.00 73.62 291 ASN A O 1
ATOM 2369 N N . GLY A 1 292 ? 30.174 10.026 13.343 1.00 71.75 292 GLY A N 1
ATOM 2370 C CA . GLY A 1 292 ? 29.983 9.263 14.577 1.00 71.75 292 GLY A CA 1
ATOM 2371 C C . GLY A 1 292 ? 31.101 9.414 15.610 1.00 71.75 292 GLY A C 1
ATOM 2372 O O . GLY A 1 292 ? 30.922 8.974 16.745 1.00 71.75 292 GLY A O 1
ATOM 2373 N N . GLU A 1 293 ? 32.212 10.068 15.269 1.00 68.00 293 GLU A N 1
ATOM 2374 C CA . GLU A 1 293 ? 33.321 10.313 16.191 1.00 68.00 293 GLU A CA 1
ATOM 2375 C C . GLU A 1 293 ? 33.210 11.701 16.824 1.00 68.00 293 GLU A C 1
ATOM 2377 O O . GLU A 1 293 ? 32.985 12.701 16.142 1.00 68.00 293 GLU A O 1
ATOM 2382 N N . MET A 1 294 ? 33.357 11.761 18.148 1.00 76.81 294 MET A N 1
ATOM 2383 C CA . MET A 1 294 ? 33.377 13.021 18.886 1.00 76.81 294 MET A CA 1
ATOM 2384 C C . MET A 1 294 ? 34.697 13.739 18.615 1.00 76.81 294 MET A C 1
ATOM 2386 O O . MET A 1 294 ? 35.759 13.227 18.964 1.00 76.81 294 MET A O 1
ATOM 2390 N N . ILE A 1 295 ? 34.628 14.940 18.046 1.00 83.12 295 ILE A N 1
ATOM 2391 C CA . ILE A 1 295 ? 35.819 15.752 17.760 1.00 83.12 295 ILE A CA 1
ATOM 2392 C C . ILE A 1 295 ? 36.028 16.864 18.795 1.00 83.12 295 ILE A C 1
ATOM 2394 O O . ILE A 1 295 ? 37.150 17.338 18.972 1.00 83.12 295 ILE A O 1
ATOM 2398 N N . LYS A 1 296 ? 34.966 17.289 19.494 1.00 76.50 296 LYS A N 1
ATOM 2399 C CA . LYS A 1 296 ? 35.024 18.371 20.484 1.00 76.50 296 LYS A CA 1
ATOM 2400 C C . LYS A 1 296 ? 33.867 18.275 21.475 1.00 76.50 296 LYS A C 1
ATOM 2402 O O . LYS A 1 296 ? 32.762 17.930 21.079 1.00 76.50 296 LYS A O 1
ATOM 2407 N N . ALA A 1 297 ? 34.106 18.633 22.736 1.00 78.25 297 ALA A N 1
ATOM 2408 C CA . ALA A 1 297 ? 33.058 18.815 23.737 1.00 78.25 297 ALA A CA 1
ATOM 2409 C C . ALA A 1 297 ? 33.366 20.038 24.611 1.00 78.25 297 ALA A C 1
ATOM 2411 O O . ALA A 1 297 ? 34.428 20.110 25.230 1.00 78.25 297 ALA A O 1
ATOM 2412 N N . ASN A 1 298 ? 32.433 20.986 24.675 1.00 74.69 298 ASN A N 1
ATOM 2413 C CA . ASN A 1 298 ? 32.472 22.134 25.576 1.00 74.69 298 ASN A CA 1
ATOM 2414 C C . ASN A 1 298 ? 31.334 21.996 26.589 1.00 74.69 298 ASN A C 1
ATOM 2416 O O . ASN A 1 298 ? 30.198 21.712 26.213 1.00 74.69 298 ASN A O 1
ATOM 2420 N N . LYS A 1 299 ? 31.617 22.226 27.872 1.00 74.38 299 LYS A N 1
ATOM 2421 C CA . LYS A 1 299 ? 30.588 22.330 28.910 1.00 74.38 299 LYS A CA 1
ATOM 2422 C C . LYS A 1 299 ? 30.404 23.794 29.277 1.00 74.38 299 LYS A C 1
ATOM 2424 O O . LYS A 1 299 ? 31.363 24.458 29.665 1.00 74.38 299 LYS A O 1
ATOM 2429 N N . TRP A 1 300 ? 29.168 24.258 29.205 1.00 69.81 300 TRP A N 1
ATOM 2430 C CA . TRP A 1 300 ? 28.767 25.606 29.564 1.00 69.81 300 TRP A CA 1
ATOM 2431 C C . TRP A 1 300 ? 27.862 25.530 30.787 1.00 69.81 300 TRP A C 1
ATOM 2433 O O . TRP A 1 300 ? 26.828 24.869 30.772 1.00 69.81 300 TRP A O 1
ATOM 2443 N N . VAL A 1 301 ? 28.249 26.199 31.865 1.00 67.50 301 VAL A N 1
ATOM 2444 C CA . VAL A 1 301 ? 27.347 26.458 32.992 1.00 67.50 301 VAL A CA 1
ATOM 2445 C C . VAL A 1 301 ? 26.695 27.803 32.697 1.00 67.50 301 VAL A C 1
ATOM 2447 O O . VAL A 1 301 ? 27.414 28.730 32.313 1.00 67.50 301 VAL A O 1
ATOM 2450 N N . LYS A 1 302 ? 25.364 27.927 32.814 1.00 54.72 302 LYS A N 1
ATOM 2451 C CA . LYS A 1 302 ? 24.722 29.249 32.755 1.00 54.72 302 LYS A CA 1
ATOM 2452 C C . LYS A 1 302 ? 25.428 30.147 33.775 1.00 54.72 302 LYS A C 1
ATOM 2454 O O . LYS A 1 302 ? 25.399 29.860 34.966 1.00 54.72 302 LYS A O 1
ATOM 2459 N N . ALA A 1 303 ? 26.118 31.181 33.300 1.00 49.81 303 ALA A N 1
ATOM 2460 C CA . ALA A 1 303 ? 26.703 32.177 34.179 1.00 49.81 303 ALA A CA 1
ATOM 2461 C C . ALA A 1 303 ? 25.550 32.881 34.900 1.00 49.81 303 ALA A C 1
ATOM 2463 O O . ALA A 1 303 ? 24.717 33.507 34.245 1.00 49.81 303 ALA A O 1
ATOM 2464 N N . GLU A 1 304 ? 25.491 32.767 36.225 1.00 49.88 304 GLU A N 1
ATOM 2465 C CA . GLU A 1 304 ? 24.789 33.762 37.031 1.00 49.88 304 GLU A CA 1
ATOM 2466 C C . GLU A 1 304 ? 25.374 35.137 36.672 1.00 49.88 304 GLU A C 1
ATOM 2468 O O . GLU A 1 304 ? 26.590 35.288 36.522 1.00 49.88 304 GLU A O 1
ATOM 2473 N N . ASP A 1 305 ? 24.490 36.104 36.443 1.00 39.16 305 ASP A N 1
ATOM 2474 C CA . ASP A 1 305 ? 24.765 37.423 35.880 1.00 39.16 305 ASP A CA 1
ATOM 2475 C C . ASP A 1 305 ? 26.106 38.042 36.321 1.00 39.16 305 ASP A C 1
ATOM 2477 O O . ASP A 1 305 ? 26.280 38.473 37.464 1.00 39.16 305 ASP A O 1
ATOM 2481 N N . PHE A 1 306 ? 27.034 38.228 35.375 1.00 35.41 306 PHE A N 1
ATOM 2482 C CA . PHE A 1 306 ? 28.184 39.132 35.525 1.00 35.41 306 PHE A CA 1
ATOM 2483 C C . PHE A 1 306 ? 27.727 40.604 35.424 1.00 35.41 306 PHE A C 1
ATOM 2485 O O . PHE A 1 306 ? 28.162 41.368 34.564 1.00 35.41 306 PHE A O 1
ATOM 2492 N N . ALA A 1 307 ? 26.821 41.008 36.319 1.00 39.19 307 ALA A N 1
ATOM 2493 C CA . ALA A 1 307 ? 26.343 42.379 36.482 1.00 39.19 307 ALA A CA 1
ATOM 2494 C C . ALA A 1 307 ? 26.165 42.762 37.965 1.00 39.19 307 ALA A C 1
ATOM 2496 O O . ALA A 1 307 ? 25.212 43.452 38.318 1.00 39.19 307 ALA A O 1
ATOM 2497 N N . SER A 1 308 ? 27.065 42.334 38.861 1.00 43.03 308 SER A N 1
ATOM 2498 C CA . SER A 1 308 ? 27.047 42.828 40.252 1.00 43.03 308 SER A CA 1
ATOM 2499 C C . SER A 1 308 ? 28.368 42.793 41.037 1.00 43.03 308 SER A C 1
ATOM 2501 O O . SER A 1 308 ? 28.334 42.986 42.247 1.00 43.03 308 SER A O 1
ATOM 2503 N N . ILE A 1 309 ? 29.544 42.660 40.406 1.00 40.66 309 ILE A N 1
ATOM 2504 C CA . ILE A 1 309 ? 30.832 42.930 41.089 1.00 40.66 309 ILE A CA 1
ATOM 2505 C C . ILE A 1 309 ? 31.781 43.694 40.156 1.00 40.66 309 ILE A C 1
ATOM 2507 O O . ILE A 1 309 ? 32.771 43.179 39.654 1.00 40.66 309 ILE A O 1
ATOM 2511 N N . ASN A 1 310 ? 31.417 44.945 39.892 1.00 38.50 310 ASN A N 1
ATOM 2512 C CA . ASN A 1 310 ? 32.347 46.053 39.679 1.00 38.50 310 ASN A CA 1
ATOM 2513 C C . ASN A 1 310 ? 31.636 47.315 40.183 1.00 38.50 310 ASN A C 1
ATOM 2515 O O . ASN A 1 310 ? 31.008 48.059 39.429 1.00 38.50 310 ASN A O 1
ATOM 2519 N N . LYS A 1 311 ? 31.687 47.480 41.504 1.00 35.72 311 LYS A N 1
ATOM 2520 C CA . LYS A 1 311 ? 31.520 48.743 42.214 1.00 35.72 311 LYS A CA 1
ATOM 2521 C C . LYS A 1 311 ? 32.699 48.890 43.159 1.00 35.72 311 LYS A C 1
ATOM 2523 O O . LYS A 1 311 ? 33.055 47.861 43.774 1.00 35.72 311 LYS A O 1
#